Protein 1C4Q (pdb70)

InterPro domains:
  IPR003189 Shiga-like toxin, beta subunit [PF02258] (20-89)
  IPR008992 Enterotoxin [SSF50203] (22-89)

Sequence (345 aa):
TPDCVTGKVEYTKYNDDDTFTVKVGDKELATNRANLQSLLLSAQITGMTVTIKTNACHNGGGFSEVIFRTPDCVTGKVEYTKYNDDDTFTVKVGDKELATNRANLQSLLLSAQITGMTVTIKTNACHNGGGFSEVIFRTPDCVTGKVEYTKYNDDDTFTVKVGDKELATNRANLQSLLLSAQITGMTVTIKTNACHNGGGFSEVIFRTPDCVTGKVEYTKYNDDDTFTVKVGDKELATNRANLQSLLLSAQITGMTVTIKTNACHNGGGFSEVIFRTPDCVTGKVEYTKYNDDDTFTVKVGDKELATNRANLQSLLLSAQITGMTVTIKTNACHNGGGFSEVIFR

Organism: Enterobacteria phage H19B (NCBI:txid69932)

Nearest PDB structures (foldseek):
  1c4q-assembly1_B  TM=1.014E+00  e=9.957E-14  Escherichia coli
  1d1i-assembly1_D  TM=1.014E+00  e=1.059E-13  Escherichia coli
  2xsc-assembly1_A  TM=1.010E+00  e=1.731E-13  Escherichia coli
  1d1k-assembly1_A  TM=1.014E+00  e=2.214E-13  Phage h30
  1c48-assembly1_E  TM=9.887E-01  e=1.684E-12  Phage h30

B-factor: mean 18.79, std 8.86, range [8.91, 53.5]

Structure (mmCIF, N/CA/C/O backbone):
data_1C4Q
#
_entry.id   1C4Q
#
_cell.length_a   44.269
_cell.length_b   44.165
_cell.length_c   54.007
_cell.angle_alpha   106.24
_cell.angle_beta   106.69
_cell.angle_gamma   98.87
#
_symmetry.space_group_name_H-M   'P 1'
#
loop_
_entity.id
_entity.type
_entity.pdbx_description
1 polymer 'PROTEIN (SHIGA-LIKE TOXIN I SUBUNIT B)'
2 branched alpha-D-galactopyranose-(1-4)-beta-D-galactopyranose-(1-4)-beta-D-glucopyranose
3 water water
#
loop_
_atom_site.group_PDB
_atom_site.id
_atom_site.type_symbol
_atom_site.label_atom_id
_atom_site.label_alt_id
_atom_site.label_comp_id
_atom_site.label_asym_id
_atom_site.label_entity_id
_atom_site.label_seq_id
_atom_site.pdbx_PDB_ins_code
_atom_site.Cartn_x
_atom_site.Cartn_y
_atom_site.Cartn_z
_atom_site.occupancy
_atom_site.B_iso_or_equiv
_atom_site.auth_seq_id
_atom_site.auth_comp_id
_atom_site.auth_asym_id
_atom_site.auth_atom_id
_atom_site.pdbx_PDB_model_num
ATOM 1 N N . THR A 1 1 ? -18.268 13.699 -17.075 1.00 25.96 101 THR A N 1
ATOM 2 C CA . THR A 1 1 ? -17.748 12.623 -17.966 1.00 25.67 101 THR A CA 1
ATOM 3 C C . THR A 1 1 ? -18.780 11.526 -17.864 1.00 25.19 101 THR A C 1
ATOM 4 O O . THR A 1 1 ? -19.199 11.181 -16.763 1.00 25.67 101 THR A O 1
ATOM 8 N N . PRO A 1 2 ? -19.201 10.970 -18.997 1.00 24.75 102 PRO A N 1
ATOM 9 C CA . PRO A 1 2 ? -20.215 9.910 -19.023 1.00 24.12 102 PRO A CA 1
ATOM 10 C C . PRO A 1 2 ? -19.771 8.542 -18.479 1.00 23.37 102 PRO A C 1
ATOM 11 O O . PRO A 1 2 ? -18.612 8.172 -18.578 1.00 22.35 102 PRO A O 1
ATOM 15 N N . ASP A 1 3 ? -20.718 7.819 -17.888 1.00 22.47 103 ASP A N 1
ATOM 16 C CA . ASP A 1 3 ? -20.462 6.464 -17.388 1.00 21.99 103 ASP A CA 1
ATOM 17 C C . ASP A 1 3 ? -20.182 5.601 -18.616 1.00 20.78 103 ASP A C 1
ATOM 18 O O . ASP A 1 3 ? -20.876 5.701 -19.644 1.00 20.46 103 ASP A 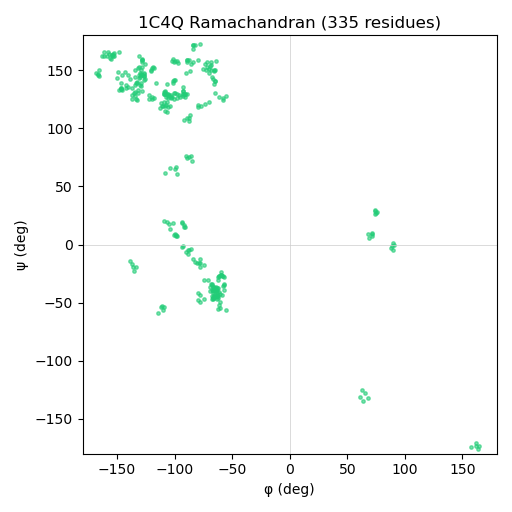O 1
ATOM 23 N N . CYS A 1 4 ? -19.185 4.732 -18.522 1.00 18.99 104 CYS A N 1
ATOM 24 C CA . CYS A 1 4 ? -18.876 3.872 -19.628 1.00 17.64 104 CYS A CA 1
ATOM 25 C C . CYS A 1 4 ? -19.267 2.424 -19.271 1.00 17.17 104 CYS A C 1
ATOM 26 O O . CYS A 1 4 ? -20.002 1.761 -19.997 1.00 17.21 104 CYS A O 1
ATOM 29 N N . VAL A 1 5 ? -18.724 1.928 -18.168 1.00 17.02 105 VAL A N 1
ATOM 30 C CA . VAL A 1 5 ? -19.054 0.552 -17.757 1.00 16.43 105 VAL A CA 1
ATOM 31 C C . VAL A 1 5 ? -19.150 0.476 -16.239 1.00 15.88 105 VAL A C 1
ATOM 32 O O . VAL A 1 5 ? -18.485 1.204 -15.515 1.00 15.02 105 VAL A O 1
ATOM 36 N N . THR A 1 6 ? -20.028 -0.418 -15.754 1.00 15.77 106 THR A N 1
ATOM 37 C CA . THR A 1 6 ? -20.177 -0.594 -14.314 1.00 16.02 106 THR A CA 1
ATOM 38 C C . THR A 1 6 ? -20.194 -2.092 -14.075 1.00 15.22 106 THR A C 1
ATOM 39 O O . THR A 1 6 ? -20.787 -2.839 -14.856 1.00 16.58 106 THR A O 1
ATOM 43 N N . GLY A 1 7 ? -19.489 -2.511 -13.051 1.00 15.17 107 GLY A N 1
ATOM 44 C CA . GLY A 1 7 ? -19.457 -3.941 -12.747 1.00 15.44 107 GLY A CA 1
ATOM 45 C C . GLY A 1 7 ? -18.293 -4.304 -11.858 1.00 15.27 107 GLY A C 1
ATOM 46 O O . GLY A 1 7 ? -17.601 -3.444 -11.316 1.00 15.59 107 GLY A O 1
ATOM 47 N N . LYS A 1 8 ? -18.093 -5.614 -11.635 1.00 15.25 108 LYS A N 1
ATOM 48 C CA . LYS A 1 8 ? -16.967 -6.057 -10.835 1.00 15.27 108 LYS A CA 1
ATOM 49 C C . LYS A 1 8 ? -15.763 -6.120 -11.802 1.00 14.44 108 LYS A C 1
ATOM 50 O O . LYS A 1 8 ? -15.929 -6.238 -13.027 1.00 14.91 108 LYS A O 1
ATOM 56 N N . VAL A 1 9 ? -14.592 -6.045 -11.225 1.00 14.17 109 VAL A N 1
ATOM 57 C CA . VAL A 1 9 ? -13.336 -6.137 -12.023 1.00 14.38 109 VAL A CA 1
ATOM 58 C C . VAL A 1 9 ? -13.106 -7.621 -12.381 1.00 15.01 109 VAL A C 1
ATOM 59 O O . VAL A 1 9 ? -12.879 -8.427 -11.451 1.00 15.54 109 VAL A O 1
ATOM 63 N N . GLU A 1 10 ? -13.075 -7.952 -13.685 1.00 14.30 110 GLU A N 1
ATOM 64 C CA . GLU A 1 10 ? -12.886 -9.356 -14.129 1.00 14.12 110 GLU A CA 1
ATOM 65 C C . GLU A 1 10 ? -11.399 -9.747 -14.060 1.00 14.51 110 GLU A C 1
ATOM 66 O O . GLU A 1 10 ? -11.026 -10.864 -13.640 1.00 14.47 110 GLU A O 1
ATOM 77 N N . TYR A 1 11 ? -10.522 -8.836 -14.473 1.00 12.88 111 TYR A N 1
ATOM 78 C CA . TYR A 1 11 ? -9.086 -9.063 -14.370 1.00 11.60 111 TYR A CA 1
ATOM 79 C C . TYR A 1 11 ? -8.380 -7.718 -14.518 1.00 11.32 111 TYR A C 1
ATOM 80 O O . TYR A 1 11 ? -9.011 -6.743 -14.945 1.00 11.64 111 TYR A O 1
ATOM 89 N N . THR A 1 12 ? -7.138 -7.672 -14.105 1.00 10.89 112 THR A N 1
ATOM 90 C CA . THR A 1 12 ? -6.356 -6.429 -14.287 1.00 11.09 112 THR A CA 1
ATOM 91 C C . THR A 1 12 ? -5.051 -6.820 -14.978 1.00 12.02 112 THR A C 1
ATOM 92 O O . THR A 1 12 ? -4.644 -7.974 -14.960 1.00 11.09 112 THR A O 1
ATOM 96 N N . LYS A 1 13 ? -4.390 -5.849 -15.609 1.00 11.73 113 LYS A N 1
ATOM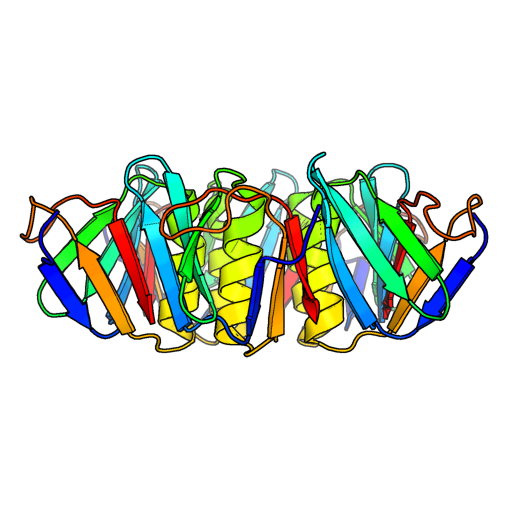 97 C CA . LYS A 1 13 ? -3.152 -6.231 -16.283 1.00 11.76 113 LYS A CA 1
ATOM 98 C C . LYS A 1 13 ? -2.184 -5.067 -16.187 1.00 12.12 113 LYS A C 1
ATOM 99 O O . LYS A 1 13 ? -2.595 -3.932 -16.470 1.00 12.27 113 LYS A O 1
ATOM 105 N N . TYR A 1 14 ? -0.936 -5.332 -15.837 1.00 11.15 114 TYR A N 1
ATOM 106 C CA . TYR A 1 14 ? 0.112 -4.280 -15.786 1.00 11.17 114 TYR A CA 1
ATOM 107 C C . TYR A 1 14 ? 0.771 -4.323 -17.188 1.00 11.87 114 TYR A C 1
ATOM 108 O O . TYR A 1 14 ? 1.020 -5.386 -17.737 1.00 11.64 114 TYR A O 1
ATOM 117 N N . ASN A 1 15 ? 0.885 -3.138 -17.814 1.00 11.74 115 ASN A N 1
ATOM 118 C CA . ASN A 1 15 ? 1.417 -3.001 -19.195 1.00 12.73 115 ASN A CA 1
ATOM 119 C C . ASN A 1 15 ? 2.877 -2.549 -19.266 1.00 12.24 115 ASN A C 1
ATOM 120 O O . ASN A 1 15 ? 3.378 -1.962 -18.350 1.00 12.35 115 ASN A O 1
ATOM 125 N N . ASP A 1 16 ? 3.513 -2.875 -20.399 1.00 13.54 116 ASP A N 1
ATOM 126 C CA . ASP A 1 16 ? 4.934 -2.564 -20.537 1.00 14.05 116 ASP A CA 1
ATOM 127 C C . ASP A 1 16 ? 5.240 -1.088 -20.426 1.00 14.74 116 ASP A C 1
ATOM 128 O O . ASP A 1 16 ? 6.373 -0.722 -20.070 1.00 14.84 116 ASP A O 1
ATOM 133 N N . ASP A 1 17 ? 4.250 -0.254 -20.758 1.00 14.73 117 ASP A N 1
ATOM 134 C CA . ASP A 1 17 ? 4.428 1.213 -20.656 1.00 16.71 117 ASP A CA 1
ATOM 135 C C . ASP A 1 17 ? 4.006 1.820 -19.305 1.00 17.01 117 ASP A C 1
ATOM 136 O O . ASP A 1 17 ? 3.847 3.041 -19.142 1.00 17.39 117 ASP A O 1
ATOM 141 N N . ASP A 1 18 ? 3.847 0.946 -18.312 1.00 16.21 118 ASP A N 1
ATOM 142 C CA . ASP A 1 18 ? 3.448 1.303 -16.965 1.00 16.07 118 ASP A CA 1
ATOM 143 C C . ASP A 1 18 ? 2.004 1.732 -16.814 1.00 15.37 118 ASP A C 1
ATOM 144 O O . ASP A 1 18 ? 1.664 2.303 -15.781 1.00 16.84 118 ASP A O 1
ATOM 149 N N . THR A 1 19 ? 1.206 1.551 -17.846 1.00 14.36 119 THR A N 1
ATOM 150 C CA . THR A 1 19 ? -0.232 1.840 -17.702 1.00 14.25 119 THR A CA 1
ATOM 151 C C . THR A 1 19 ? -0.849 0.585 -17.098 1.00 14.17 119 THR A C 1
ATOM 152 O O . THR A 1 19 ? -0.190 -0.467 -17.035 1.00 13.97 119 THR A O 1
ATOM 156 N N . PHE A 1 20 ? -2.127 0.706 -16.720 1.00 13.34 120 PHE A N 1
ATOM 157 C CA . PHE A 1 20 ? -2.817 -0.400 -16.021 1.00 13.62 120 PHE A CA 1
ATOM 158 C C . PHE A 1 20 ? -4.175 -0.617 -16.649 1.00 13.30 120 PHE A C 1
ATOM 159 O O . PHE A 1 20 ? -4.995 0.303 -16.733 1.00 14.01 120 PHE A O 1
ATOM 167 N N . THR A 1 21 ? -4.436 -1.854 -17.074 1.00 12.34 121 THR A N 1
ATOM 168 C CA . THR A 1 21 ? -5.661 -2.218 -17.728 1.00 12.84 121 THR A CA 1
ATOM 169 C C . THR A 1 21 ? -6.616 -2.934 -16.772 1.00 13.27 121 THR A C 1
ATOM 170 O O . THR A 1 21 ? -6.172 -3.702 -15.930 1.00 13.45 121 THR A O 1
ATOM 174 N N . VAL A 1 22 ? -7.888 -2.581 -16.886 1.00 12.74 122 VAL A N 1
ATOM 175 C CA . VAL A 1 22 ? -8.957 -3.255 -16.076 1.00 12.56 122 VAL A CA 1
ATOM 176 C C . VAL A 1 22 ? -10.008 -3.747 -17.028 1.00 12.22 122 VAL A C 1
ATOM 177 O O . VAL A 1 22 ? -10.291 -3.132 -18.058 1.00 12.76 122 VAL A O 1
ATOM 184 N N . LYS A 1 23 ? -10.592 -4.930 -16.789 1.00 11.27 123 LYS A N 1
ATOM 185 C CA . LYS A 1 23 ? -11.676 -5.400 -17.624 1.00 11.64 123 LYS A CA 1
ATOM 186 C C . LYS A 1 23 ? -12.920 -5.360 -16.731 1.00 11.84 123 LYS A C 1
ATOM 187 O O . LYS A 1 23 ? -12.864 -5.904 -15.628 1.00 12.12 123 LYS A O 1
ATOM 193 N N . VAL A 1 24 ? -13.889 -4.557 -17.148 1.00 12.03 124 VAL A N 1
ATOM 194 C CA . VAL A 1 24 ? -15.171 -4.399 -16.409 1.00 13.39 124 VAL A CA 1
ATOM 195 C C . VAL A 1 24 ? -16.237 -4.470 -17.472 1.00 14.45 124 VAL A C 1
ATOM 196 O O . VAL A 1 24 ? -16.123 -3.854 -18.558 1.00 14.52 124 VAL A O 1
ATOM 200 N N . GLY A 1 25 ? -17.267 -5.288 -17.237 1.00 15.17 125 GLY A N 1
ATOM 201 C CA . GLY A 1 25 ? -18.298 -5.397 -18.248 1.00 16.28 125 GLY A CA 1
ATOM 202 C C . GLY A 1 25 ? -17.776 -6.012 -19.531 1.00 16.56 125 GLY A C 1
ATOM 203 O O . GLY A 1 25 ? -17.196 -7.118 -19.493 1.00 17.41 125 GLY A O 1
ATOM 204 N N . ASP A 1 26 ? -17.995 -5.344 -20.666 1.00 16.06 126 ASP A N 1
ATOM 205 C CA . ASP A 1 26 ? -17.531 -5.841 -21.951 1.00 17.00 126 ASP A CA 1
ATOM 206 C C . ASP A 1 26 ? -16.336 -5.082 -22.514 1.00 16.63 126 ASP A C 1
ATOM 207 O O . ASP A 1 26 ? -16.073 -5.181 -23.718 1.00 17.38 126 ASP A O 1
ATOM 212 N N . LYS A 1 27 ? -15.621 -4.359 -21.667 1.00 16.08 127 LYS A N 1
ATOM 213 C CA . LYS A 1 27 ? -14.483 -3.590 -22.168 1.00 16.40 127 LYS A CA 1
ATOM 214 C C . LYS A 1 27 ? -13.244 -3.598 -21.319 1.00 15.23 127 LYS A C 1
ATOM 215 O O . LYS A 1 27 ? -13.306 -3.521 -20.088 1.00 15.23 127 LYS A O 1
ATOM 221 N N . GLU A 1 28 ? -12.077 -3.632 -21.973 1.00 14.63 128 GLU A N 1
ATOM 222 C CA . GLU A 1 28 ? -10.823 -3.448 -21.283 1.00 14.57 128 GLU A CA 1
ATOM 223 C C . GLU A 1 28 ? -10.585 -1.941 -21.410 1.00 14.23 128 GLU A C 1
ATOM 224 O O . GLU A 1 28 ? -10.778 -1.405 -22.509 1.00 14.88 128 GLU A O 1
ATOM 230 N N . LEU A 1 29 ? -10.183 -1.303 -20.345 1.00 13.30 129 LEU A N 1
ATOM 231 C CA . LEU A 1 29 ? -9.894 0.163 -20.358 1.00 13.45 129 LEU A CA 1
ATOM 232 C C . LEU A 1 29 ? -8.585 0.318 -19.620 1.00 13.59 129 LEU A C 1
ATOM 233 O O . LEU A 1 29 ? -8.232 -0.493 -18.719 1.00 13.76 129 LEU A O 1
ATOM 238 N N . ALA A 1 30 ? -7.791 1.334 -19.960 1.00 12.12 130 ALA A N 1
ATOM 239 C CA . ALA A 1 30 ? -6.495 1.488 -19.316 1.00 11.59 130 ALA A CA 1
ATOM 240 C C . ALA A 1 30 ? -6.246 2.872 -18.793 1.00 11.57 130 ALA A C 1
ATOM 241 O O . ALA A 1 30 ? -6.758 3.837 -19.371 1.00 12.29 130 ALA A O 1
ATOM 243 N N . THR A 1 31 ? -5.514 2.962 -17.727 1.00 10.65 131 THR A N 1
ATOM 244 C CA . THR A 1 31 ? -5.213 4.244 -17.125 1.00 11.13 131 THR A CA 1
ATOM 245 C C . THR A 1 31 ? -3.734 4.460 -16.939 1.00 12.48 131 THR A C 1
ATOM 246 O O . THR A 1 31 ? -2.967 3.527 -16.684 1.00 12.47 131 THR A O 1
ATOM 250 N N . ASN A 1 32 ? -3.311 5.718 -17.107 1.00 12.80 132 ASN A N 1
ATOM 251 C CA . ASN A 1 32 ? -1.928 6.068 -16.880 1.00 13.59 132 ASN A CA 1
ATOM 252 C C . ASN A 1 32 ? -1.686 6.665 -15.507 1.00 13.69 132 ASN A C 1
ATOM 253 O O . ASN A 1 32 ? -0.592 7.100 -15.161 1.00 14.49 132 ASN A O 1
ATOM 258 N N . ARG A 1 33 ? -2.719 6.662 -14.626 1.00 13.37 133 ARG A N 1
ATOM 259 C CA . ARG A 1 33 ? -2.541 7.243 -13.321 1.00 13.69 133 ARG A CA 1
ATOM 260 C C . ARG A 1 33 ? -1.974 6.200 -12.376 1.00 15.08 133 ARG A C 1
ATOM 261 O O . ARG A 1 33 ? -2.690 5.239 -12.022 1.00 14.98 133 ARG A O 1
ATOM 269 N N . ALA A 1 34 ? -0.733 6.374 -11.957 1.00 14.72 134 ALA A N 1
ATOM 270 C CA . ALA A 1 34 ? -0.060 5.386 -11.107 1.00 15.89 134 ALA A CA 1
ATOM 271 C C . ALA A 1 34 ? -0.835 5.107 -9.812 1.00 16.35 134 ALA A C 1
ATOM 272 O O . ALA A 1 34 ? -0.873 3.950 -9.345 1.00 16.81 134 ALA A O 1
ATOM 274 N N . ASN A 1 35 ? -1.401 6.161 -9.240 1.00 16.59 135 ASN A N 1
ATOM 275 C CA . ASN A 1 35 ? -2.134 6.069 -7.959 1.00 17.37 135 ASN A CA 1
ATOM 276 C C . ASN A 1 35 ? -3.274 5.070 -7.998 1.00 16.28 135 ASN A C 1
ATOM 277 O O . ASN A 1 35 ? -3.642 4.512 -6.945 1.00 16.78 135 ASN A O 1
ATOM 282 N N . LEU A 1 36 ? -3.835 4.852 -9.171 1.00 14.22 136 LEU A N 1
ATOM 283 C CA . LEU A 1 36 ? -4.994 3.971 -9.331 1.00 13.25 136 LEU A CA 1
ATOM 284 C C . LEU A 1 36 ? -4.672 2.500 -9.323 1.00 13.41 136 LEU A C 1
ATOM 285 O O . LEU A 1 36 ? -5.602 1.682 -9.212 1.00 14.12 136 LEU A O 1
ATOM 290 N N . GLN A 1 37 ? -3.401 2.146 -9.509 1.00 11.95 137 GLN A N 1
ATOM 291 C CA . GLN A 1 37 ? -3.063 0.717 -9.614 1.00 11.88 137 GLN A CA 1
ATOM 292 C C . GLN A 1 37 ? -3.409 -0.072 -8.338 1.00 11.36 137 GLN A C 1
ATOM 293 O O . GLN A 1 37 ? -4.067 -1.132 -8.465 1.00 11.95 137 GLN A O 1
ATOM 299 N N . SER A 1 38 ? -2.948 0.403 -7.207 1.00 12.13 138 SER A N 1
ATOM 300 C CA . SER A 1 38 ? -3.201 -0.333 -5.952 1.00 12.53 138 SER A CA 1
ATOM 301 C C . SER A 1 38 ? -4.680 -0.246 -5.628 1.00 12.73 138 SER A C 1
ATOM 302 O O . SER A 1 38 ? -5.273 -1.219 -5.123 1.00 13.00 138 SER A O 1
ATOM 305 N N . LEU A 1 39 ? -5.302 0.893 -5.915 1.00 10.96 139 LEU A N 1
ATOM 306 C CA . LEU A 1 39 ? -6.755 1.033 -5.595 1.00 10.81 139 LEU A CA 1
ATOM 307 C C . LEU A 1 39 ? -7.586 0.058 -6.414 1.00 10.37 139 LEU A C 1
ATOM 308 O O . LEU A 1 39 ? -8.570 -0.576 -5.913 1.00 11.88 139 LEU A O 1
ATOM 313 N N . LEU A 1 40 ? -7.315 -0.079 -7.710 1.00 9.72 140 LEU A N 1
ATOM 314 C CA . LEU A 1 40 ? -8.065 -0.970 -8.559 1.00 10.47 140 LEU A CA 1
ATOM 315 C C . LEU A 1 40 ? -7.817 -2.449 -8.157 1.00 10.50 140 LEU A C 1
ATOM 316 O O . LEU A 1 40 ? -8.719 -3.284 -8.302 1.00 10.87 140 LEU A O 1
ATOM 321 N N . LEU A 1 41 ? -6.579 -2.776 -7.823 1.00 10.99 141 LEU A N 1
ATOM 322 C CA . LEU A 1 41 ? -6.296 -4.210 -7.463 1.00 11.49 141 LEU A CA 1
ATOM 323 C C . LEU A 1 41 ? -7.059 -4.485 -6.161 1.00 12.06 141 LEU A C 1
ATOM 324 O O . LEU A 1 41 ? -7.673 -5.550 -6.064 1.00 12.87 141 LEU A O 1
ATOM 329 N N . SER A 1 42 ? -7.050 -3.551 -5.234 1.00 11.99 142 SER A N 1
ATOM 330 C CA . SER A 1 42 ? -7.820 -3.690 -3.953 1.00 12.08 142 SER A CA 1
ATOM 331 C C . SER A 1 42 ? -9.291 -3.873 -4.309 1.00 12.52 142 SER A C 1
ATOM 332 O O . SER A 1 42 ? -9.985 -4.731 -3.715 1.00 13.46 142 SER A O 1
ATOM 335 N N . ALA A 1 43 ? -9.839 -3.100 -5.260 1.00 10.89 143 ALA A N 1
ATOM 336 C CA . ALA A 1 43 ? -11.255 -3.287 -5.635 1.00 11.51 143 ALA A CA 1
ATOM 337 C C . ALA A 1 43 ? -11.502 -4.679 -6.199 1.00 11.80 143 ALA A C 1
ATOM 338 O O . ALA A 1 43 ? -12.585 -5.261 -6.045 1.00 13.55 143 ALA A O 1
ATOM 340 N N . GLN A 1 44 ? -10.544 -5.196 -6.971 1.00 11.06 144 GLN A N 1
ATOM 341 C CA . GLN A 1 44 ? -10.671 -6.489 -7.564 1.00 11.85 144 GLN A CA 1
ATOM 342 C C . GLN A 1 44 ? -10.671 -7.589 -6.489 1.00 12.17 144 GLN A C 1
ATOM 343 O O . GLN A 1 44 ? -11.537 -8.455 -6.555 1.00 13.65 144 GLN A O 1
ATOM 349 N N . ILE A 1 45 ? -9.743 -7.509 -5.556 1.00 13.08 145 ILE A N 1
ATOM 350 C CA . ILE A 1 45 ? -9.590 -8.536 -4.489 1.00 13.97 145 ILE A CA 1
ATOM 351 C C . ILE A 1 45 ? -10.806 -8.558 -3.579 1.00 15.27 145 ILE A C 1
ATOM 352 O O . ILE A 1 45 ? -11.298 -9.672 -3.217 1.00 15.70 145 ILE A O 1
ATOM 357 N N . THR A 1 46 ? -11.356 -7.377 -3.320 1.00 14.81 146 THR A N 1
ATOM 358 C CA . THR A 1 46 ? -12.485 -7.312 -2.366 1.00 16.11 146 THR A CA 1
ATOM 359 C C . THR A 1 46 ? -13.851 -7.385 -3.005 1.00 16.59 146 THR A C 1
ATOM 360 O O . THR A 1 46 ? -14.878 -7.319 -2.274 1.00 18.01 146 THR A O 1
ATOM 364 N N . GLY A 1 47 ? -13.929 -7.460 -4.334 1.00 16.28 147 GLY A N 1
ATOM 365 C CA . GLY A 1 47 ? -15.190 -7.594 -5.029 1.00 16.63 147 GLY A CA 1
ATOM 366 C C . GLY A 1 47 ? -16.071 -6.369 -5.120 1.00 17.11 147 GLY A C 1
ATOM 367 O O . GLY A 1 47 ? -17.313 -6.476 -5.172 1.00 18.19 147 GLY A O 1
ATOM 368 N N . MET A 1 48 ? -15.465 -5.187 -5.081 1.00 16.30 148 MET A N 1
ATOM 369 C CA . MET A 1 48 ? -16.251 -3.953 -5.191 1.00 15.93 148 MET A CA 1
ATOM 370 C C . MET A 1 48 ? -16.848 -3.767 -6.564 1.00 16.17 148 MET A C 1
ATOM 371 O O . MET A 1 48 ? -16.370 -4.330 -7.571 1.00 16.61 148 MET A O 1
ATOM 376 N N . THR A 1 49 ? -17.921 -2.987 -6.636 1.00 15.34 149 THR A N 1
ATOM 377 C CA . THR A 1 49 ? -18.525 -2.666 -7.935 1.00 16.52 149 THR A CA 1
ATOM 378 C C . THR A 1 49 ? -17.895 -1.317 -8.327 1.00 15.99 149 THR A C 1
ATOM 379 O O . THR A 1 49 ? -17.711 -0.458 -7.481 1.00 17.20 149 THR A O 1
ATOM 383 N N . VAL A 1 50 ? -17.325 -1.242 -9.528 1.00 15.50 150 VAL A N 1
ATOM 384 C CA . VAL A 1 50 ? -16.748 0.040 -9.922 1.00 15.43 150 VAL A CA 1
ATOM 385 C C . VAL A 1 50 ? -17.450 0.566 -11.164 1.00 14.55 150 VAL A C 1
ATOM 386 O O . VAL A 1 50 ? -18.035 -0.173 -11.947 1.00 14.96 150 VAL A O 1
ATOM 390 N N . THR A 1 51 ? -17.452 1.891 -11.300 1.00 13.45 151 THR A N 1
ATOM 391 C CA . THR A 1 51 ? -18.036 2.503 -12.474 1.00 14.11 151 THR A CA 1
ATOM 392 C C . THR A 1 51 ? -16.867 3.302 -13.055 1.00 12.85 151 THR A C 1
ATOM 393 O O . THR A 1 51 ? -16.232 4.057 -12.320 1.00 13.04 151 THR A O 1
ATOM 397 N N . ILE A 1 52 ? -16.601 3.097 -14.343 1.00 12.47 152 ILE A N 1
ATOM 398 C CA . ILE A 1 52 ? -15.493 3.837 -14.960 1.00 13.19 152 ILE A CA 1
ATOM 399 C C . ILE A 1 52 ? -16.162 4.846 -15.889 1.00 12.54 152 ILE A C 1
ATOM 400 O O . ILE A 1 52 ? -17.015 4.482 -16.681 1.00 13.31 152 ILE A O 1
ATOM 405 N N . LYS A 1 53 ? -15.760 6.111 -15.754 1.00 13.14 153 LYS A N 1
ATOM 406 C CA . LYS A 1 53 ? -16.329 7.147 -16.615 1.00 14.24 153 LYS A CA 1
ATOM 407 C C . LYS A 1 53 ? -15.241 7.562 -17.594 1.00 13.72 153 LYS A C 1
ATOM 408 O O . LYS A 1 53 ? -14.142 7.867 -17.179 1.00 14.10 153 LYS A O 1
ATOM 414 N N . THR A 1 54 ? -15.608 7.602 -18.872 1.00 14.73 154 THR A N 1
ATOM 415 C CA . THR A 1 54 ? -14.683 8.048 -19.908 1.00 15.65 154 THR A CA 1
ATOM 416 C C . THR A 1 54 ? -15.412 8.330 -21.188 1.00 16.11 154 THR A C 1
ATOM 417 O O . THR A 1 54 ? -16.442 7.729 -21.490 1.00 16.45 154 THR A O 1
ATOM 421 N N . ASN A 1 55 ? -14.855 9.273 -21.955 1.00 16.58 155 ASN A N 1
ATOM 422 C CA . ASN A 1 55 ? -15.404 9.610 -23.258 1.00 17.44 155 ASN A CA 1
ATOM 423 C C . ASN A 1 55 ? -14.764 8.676 -24.325 1.00 17.41 155 ASN A C 1
ATOM 424 O O . ASN A 1 55 ? -15.202 8.694 -25.482 1.00 18.31 155 ASN A O 1
ATOM 429 N N . ALA A 1 56 ? -13.750 7.881 -23.954 1.00 16.63 156 ALA A N 1
ATOM 430 C CA . ALA A 1 56 ? -13.119 6.925 -24.887 1.00 16.02 156 ALA A CA 1
ATOM 431 C C . ALA A 1 56 ? -13.665 5.551 -24.473 1.00 15.96 156 ALA A C 1
ATOM 432 O O . ALA A 1 56 ? -12.912 4.678 -23.996 1.00 14.99 156 ALA A O 1
ATOM 434 N N . CYS A 1 57 ? -14.967 5.389 -24.666 1.00 15.90 157 CYS A N 1
ATOM 435 C CA . CYS A 1 57 ? -15.658 4.179 -24.270 1.00 16.85 157 CYS A CA 1
ATOM 436 C C . CYS A 1 57 ? -15.648 3.101 -25.340 1.00 16.71 157 CYS A C 1
ATOM 437 O O . CYS A 1 57 ? -16.644 2.836 -26.033 1.00 17.99 157 CYS A O 1
ATOM 440 N N . HIS A 1 58 ? -14.484 2.484 -25.462 1.00 16.86 158 HIS A N 1
ATOM 441 C CA . HIS A 1 58 ? -14.275 1.422 -26.433 1.00 17.00 158 HIS A CA 1
ATOM 442 C C . HIS A 1 58 ? -13.153 0.570 -25.881 1.00 16.59 158 HIS A C 1
ATOM 443 O O . HIS A 1 58 ? -12.441 0.984 -24.980 1.00 16.18 158 HIS A O 1
ATOM 450 N N . ASN A 1 59 ? -13.019 -0.652 -26.409 1.00 17.82 159 ASN A N 1
ATOM 451 C CA . ASN A 1 59 ? -11.975 -1.535 -25.924 1.00 17.96 159 ASN A CA 1
ATOM 452 C C . ASN A 1 59 ? -10.613 -0.899 -26.094 1.00 17.61 159 ASN A C 1
ATOM 453 O O . ASN A 1 59 ? -10.234 -0.529 -27.224 1.00 17.94 159 ASN A O 1
ATOM 458 N N . GLY A 1 60 ? -9.857 -0.818 -25.007 1.00 16.48 160 GLY A N 1
ATOM 459 C CA . GLY A 1 60 ? -8.529 -0.240 -25.053 1.00 16.11 160 GLY A CA 1
ATOM 460 C C . GLY A 1 60 ? -8.542 1.259 -24.779 1.00 16.07 160 GLY A C 1
ATOM 461 O O . GLY A 1 60 ? -7.475 1.895 -24.723 1.00 16.61 160 GLY A O 1
ATOM 462 N N . GLY A 1 61 ? -9.731 1.795 -24.555 1.00 14.82 161 GLY A N 1
ATOM 463 C CA . GLY A 1 61 ? -9.873 3.222 -24.250 1.00 14.17 161 GLY A CA 1
ATOM 464 C C . GLY A 1 61 ? -9.275 3.672 -22.951 1.00 14.54 161 GLY A C 1
ATOM 465 O O . GLY A 1 61 ? -9.132 2.879 -22.001 1.00 15.06 161 GLY A O 1
ATOM 466 N N . GLY A 1 62 ? -8.805 4.919 -22.867 1.00 12.93 162 GLY A N 1
ATOM 467 C CA . GLY A 1 62 ? -8.222 5.380 -21.628 1.00 12.83 162 GLY A CA 1
ATOM 468 C C . GLY A 1 62 ? -9.224 5.976 -20.626 1.00 12.14 162 GLY A C 1
ATOM 469 O O . GLY A 1 62 ? -10.271 6.413 -21.030 1.00 13.91 162 GLY A O 1
ATOM 470 N N . PHE A 1 63 ? -8.852 6.015 -19.361 1.00 11.94 163 PHE A N 1
ATOM 471 C CA . PHE A 1 63 ? -9.706 6.615 -18.343 1.00 12.04 163 PHE A CA 1
ATOM 472 C C . PHE A 1 63 ? -8.912 7.084 -17.167 1.00 11.98 163 PHE A C 1
ATOM 473 O O . PHE A 1 63 ? -7.748 6.673 -16.976 1.00 11.91 163 PHE A O 1
ATOM 481 N N . SER A 1 64 ? -9.504 8.008 -16.393 1.00 11.52 164 SER A N 1
ATOM 482 C CA . SER A 1 64 ? -8.904 8.479 -15.160 1.00 12.18 164 SER A CA 1
ATOM 483 C C . SER A 1 64 ? -9.953 8.486 -14.056 1.00 12.71 164 SER A C 1
ATOM 484 O O . SER A 1 64 ? -9.563 8.485 -12.887 1.00 14.55 164 SER A O 1
ATOM 487 N N . GLU A 1 65 ? -11.228 8.467 -14.426 1.00 12.86 165 GLU A N 1
ATOM 488 C CA . GLU A 1 65 ? -12.292 8.558 -13.408 1.00 13.12 165 GLU A CA 1
ATOM 489 C C . GLU A 1 65 ? -12.921 7.218 -13.070 1.00 12.35 165 GLU A C 1
ATOM 490 O O . GLU A 1 65 ? -13.410 6.556 -13.920 1.00 12.53 165 GLU A O 1
ATOM 496 N N . VAL A 1 66 ? -13.002 6.959 -11.775 1.00 12.40 166 VAL A N 1
ATOM 497 C CA . VAL A 1 66 ? -13.581 5.673 -11.332 1.00 13.16 166 VAL A CA 1
ATOM 498 C C . VAL A 1 66 ? -14.311 5.937 -10.016 1.00 12.20 166 VAL A C 1
ATOM 499 O O . VAL A 1 66 ? -13.807 6.656 -9.151 1.00 12.13 166 VAL A O 1
ATOM 503 N N . ILE A 1 67 ? -15.485 5.312 -9.884 1.00 12.52 167 ILE A N 1
ATOM 504 C CA . ILE A 1 67 ? -16.238 5.375 -8.618 1.00 12.79 167 ILE A CA 1
ATOM 505 C C . ILE A 1 67 ? -16.136 3.958 -8.025 1.00 12.05 167 ILE A C 1
ATOM 506 O O . ILE A 1 67 ? -16.336 2.981 -8.742 1.00 12.19 167 ILE A O 1
ATOM 511 N N . PHE A 1 68 ? -15.772 3.885 -6.748 1.00 11.83 168 PHE A N 1
ATOM 512 C CA . PHE A 1 68 ? -15.629 2.586 -6.010 1.00 12.63 168 PHE A CA 1
ATOM 513 C C . PHE A 1 68 ? -16.831 2.518 -5.056 1.00 13.67 168 PHE A C 1
ATOM 514 O O . PHE A 1 68 ? -16.978 3.383 -4.231 1.00 12.75 168 PHE A O 1
ATOM 522 N N . ARG A 1 69 ? -17.646 1.483 -5.237 1.00 16.00 169 ARG A N 1
ATOM 523 C CA . ARG A 1 69 ? -18.824 1.281 -4.366 1.00 20.34 169 ARG A CA 1
ATOM 524 C C . ARG A 1 69 ? -18.683 -0.085 -3.702 1.00 21.06 169 ARG A C 1
ATOM 525 O O . ARG A 1 69 ? -18.388 -1.074 -4.385 1.00 22.70 169 ARG A O 1
ATOM 534 N N . THR B 1 1 ? -10.457 22.968 13.454 1.00 24.80 201 THR B N 1
ATOM 535 C CA . THR B 1 1 ? -11.354 22.901 12.264 1.00 24.81 201 THR B CA 1
ATOM 536 C C . THR B 1 1 ? -12.584 22.148 12.774 1.00 24.93 201 THR B C 1
ATOM 537 O O . THR B 1 1 ? -12.452 21.100 13.419 1.00 25.42 201 THR B O 1
ATOM 541 N N . PRO B 1 2 ? -13.787 22.648 12.461 1.00 24.79 202 PRO B N 1
ATOM 542 C CA . PRO B 1 2 ? -14.996 21.974 12.941 1.00 24.20 202 PRO B CA 1
ATOM 543 C C . PRO B 1 2 ? -15.341 20.698 12.200 1.00 23.60 202 PRO B C 1
ATOM 544 O O . PRO B 1 2 ? -15.014 20.520 11.025 1.00 22.51 202 PRO B O 1
ATOM 548 N N . ASP B 1 3 ? -16.000 19.796 12.918 1.00 22.92 203 ASP B N 1
ATOM 549 C CA . ASP B 1 3 ? -16.469 18.560 12.328 1.00 22.67 203 ASP B CA 1
ATOM 550 C C . ASP B 1 3 ? -17.511 18.922 11.289 1.00 21.58 203 ASP B C 1
ATOM 551 O O . ASP B 1 3 ? -18.375 19.790 11.523 1.00 22.48 203 ASP B O 1
ATOM 556 N N . CYS B 1 4 ? -17.482 18.223 10.171 1.00 19.40 204 CYS B N 1
ATOM 557 C CA . CYS B 1 4 ? -18.436 18.430 9.121 1.00 18.02 204 CYS B CA 1
ATOM 558 C C . CYS B 1 4 ? -19.409 17.255 9.025 1.00 17.68 204 CYS B C 1
ATOM 559 O O . CYS B 1 4 ? -20.632 17.436 9.152 1.00 17.75 204 CYS B O 1
ATOM 562 N N . VAL B 1 5 ? -18.862 16.039 8.906 1.00 16.37 205 VAL B N 1
ATOM 563 C CA . VAL B 1 5 ? -19.707 14.845 8.781 1.00 16.02 205 VAL B CA 1
ATOM 564 C C . VAL B 1 5 ? -18.997 13.641 9.381 1.00 15.79 205 VAL B C 1
ATOM 565 O O . VAL B 1 5 ? -17.766 13.584 9.389 1.00 15.25 205 VAL B O 1
ATOM 572 N N . THR B 1 6 ? -19.775 12.757 10.023 1.00 16.17 206 THR B N 1
ATOM 573 C CA . THR B 1 6 ? -19.218 11.542 10.620 1.00 15.92 206 THR B CA 1
ATOM 574 C C . THR B 1 6 ? -20.073 10.414 10.117 1.00 16.46 206 THR B C 1
ATOM 575 O O . THR B 1 6 ? -21.317 10.532 10.085 1.00 16.77 206 THR B O 1
ATOM 579 N N . GLY B 1 7 ? -19.453 9.306 9.718 1.00 15.80 207 GLY B N 1
ATOM 580 C CA . GLY B 1 7 ? -20.223 8.192 9.223 1.00 16.30 207 GLY B CA 1
ATOM 581 C C . GLY B 1 7 ? -19.353 7.210 8.487 1.00 16.18 207 GLY B C 1
ATOM 582 O O . GLY B 1 7 ? -18.129 7.321 8.543 1.00 15.79 207 GLY B O 1
ATOM 583 N N . LYS B 1 8 ? -19.970 6.222 7.871 1.00 16.46 208 LYS B N 1
ATOM 584 C CA . LYS B 1 8 ? -19.222 5.251 7.081 1.00 16.86 208 LYS B CA 1
ATOM 585 C C . LYS B 1 8 ? -19.142 5.754 5.663 1.00 16.83 208 LYS B C 1
ATOM 586 O O . LYS B 1 8 ? -20.000 6.511 5.180 1.00 17.04 208 LYS B O 1
ATOM 592 N N . VAL B 1 9 ? -18.040 5.434 5.000 1.00 16.31 209 VAL B N 1
ATOM 593 C CA . VAL B 1 9 ? -17.902 5.887 3.620 1.00 16.07 209 VAL B CA 1
ATOM 594 C C . VAL B 1 9 ? -18.866 5.163 2.690 1.00 16.68 209 VAL B C 1
ATOM 595 O O . VAL B 1 9 ? -1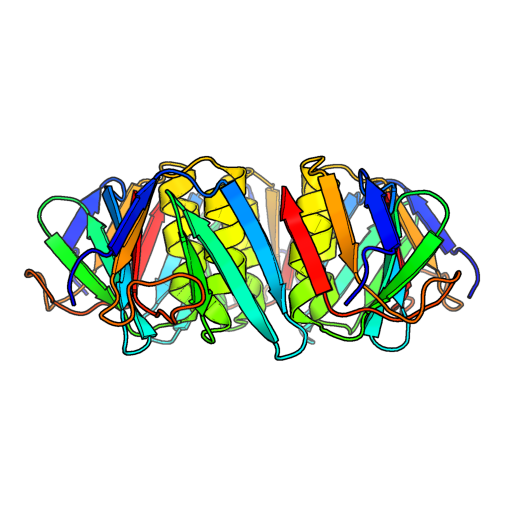8.818 3.913 2.595 1.00 17.56 209 VAL B O 1
ATOM 599 N N . GLU B 1 10 ? -19.711 5.908 1.975 1.00 16.24 210 GLU B N 1
ATOM 600 C CA . GLU B 1 10 ? -20.663 5.319 1.036 1.00 17.41 210 GLU B CA 1
ATOM 601 C C . GLU B 1 10 ? -19.983 4.956 -0.305 1.00 16.98 210 GLU B C 1
ATOM 602 O O . GLU B 1 10 ? -20.200 3.887 -0.872 1.00 17.26 210 GLU B O 1
ATOM 608 N N . TYR B 1 11 ? -19.208 5.892 -0.843 1.00 16.15 211 TYR B N 1
ATOM 609 C CA . TYR B 1 11 ? -18.458 5.580 -2.071 1.00 15.13 211 TYR B CA 1
ATOM 610 C C . TYR B 1 11 ? -17.315 6.549 -2.165 1.00 14.03 211 TYR B C 1
ATOM 611 O O . TYR B 1 11 ? -17.256 7.524 -1.426 1.00 13.24 211 TYR B O 1
ATOM 620 N N . THR B 1 12 ? -16.323 6.200 -2.984 1.00 13.08 212 THR B N 1
ATOM 621 C CA . THR B 1 12 ? -15.182 7.109 -3.181 1.00 12.74 212 THR B CA 1
ATOM 622 C C . THR B 1 12 ? -15.052 7.259 -4.705 1.00 12.68 212 THR B C 1
ATOM 623 O O . THR B 1 12 ? -15.533 6.448 -5.479 1.00 12.40 212 THR B O 1
ATOM 627 N N . LYS B 1 13 ? -14.401 8.346 -5.139 1.00 12.72 213 LYS B N 1
ATOM 628 C CA . LYS B 1 13 ? -14.272 8.521 -6.586 1.00 12.79 213 LYS B CA 1
ATOM 629 C C . LYS B 1 13 ? -12.944 9.201 -6.890 1.00 11.97 213 LYS B C 1
ATOM 630 O O . LYS B 1 13 ? -12.537 10.119 -6.195 1.00 12.33 213 LYS B O 1
ATOM 636 N N . TYR B 1 14 ? -12.245 8.665 -7.890 1.00 11.59 214 TYR B N 1
ATOM 637 C CA . TYR B 1 14 ? -10.977 9.285 -8.309 1.00 12.15 214 TYR B CA 1
ATOM 638 C C . TYR B 1 14 ? -11.368 10.258 -9.450 1.00 11.44 214 TYR B C 1
ATOM 639 O O . TYR B 1 14 ? -12.051 9.880 -10.381 1.00 11.71 214 TYR B O 1
ATOM 648 N N . ASN B 1 15 ? -10.855 11.496 -9.340 1.00 12.76 215 ASN B N 1
ATOM 649 C CA . ASN B 1 15 ? -11.188 12.550 -10.310 1.00 13.77 215 ASN B CA 1
ATOM 650 C C . ASN B 1 15 ? -10.088 12.815 -11.350 1.00 13.77 215 ASN B C 1
ATOM 651 O O . ASN B 1 15 ? -8.952 12.475 -11.135 1.00 13.65 215 ASN B O 1
ATOM 656 N N . ASP B 1 16 ? -10.488 13.398 -12.485 1.00 14.40 216 ASP B N 1
ATOM 657 C CA . ASP B 1 16 ? -9.517 13.646 -13.553 1.00 15.28 216 ASP B CA 1
ATOM 658 C C . ASP B 1 16 ? -8.336 14.507 -13.149 1.00 15.68 216 ASP B C 1
ATOM 659 O O . ASP B 1 16 ? -7.250 14.454 -13.789 1.00 15.62 216 ASP B O 1
ATOM 664 N N . ASP B 1 17 ? -8.534 15.364 -12.158 1.00 15.96 217 ASP B N 1
ATOM 665 C CA . ASP B 1 17 ? -7.468 16.234 -11.681 1.00 17.15 217 ASP B CA 1
ATOM 666 C C . ASP B 1 17 ? -6.693 15.651 -10.484 1.00 16.89 217 ASP B C 1
ATOM 667 O O . ASP B 1 17 ? -5.935 16.333 -9.797 1.00 18.11 217 ASP B O 1
ATOM 672 N N . ASP B 1 18 ? -6.812 14.337 -10.317 1.00 17.16 218 ASP B N 1
ATOM 673 C CA . ASP B 1 18 ? -6.143 13.620 -9.243 1.00 16.91 218 ASP B CA 1
ATOM 674 C C . ASP B 1 18 ? -6.612 13.908 -7.840 1.00 16.75 218 ASP B C 1
ATOM 675 O O . ASP B 1 18 ? -5.957 13.524 -6.885 1.00 17.60 218 ASP B O 1
ATOM 680 N N . THR B 1 19 ? -7.714 14.650 -7.715 1.00 15.40 219 THR B N 1
ATOM 681 C CA . THR B 1 19 ? -8.270 14.835 -6.370 1.00 15.34 219 THR B CA 1
ATOM 682 C C . THR B 1 19 ? -9.101 13.561 -6.145 1.00 13.99 219 THR B C 1
ATOM 683 O O . THR B 1 19 ? -9.333 12.769 -7.077 1.00 13.67 219 THR B O 1
ATOM 687 N N . PHE B 1 20 ? -9.581 13.414 -4.913 1.00 13.72 220 PHE B N 1
ATOM 688 C CA . PHE B 1 20 ? -10.333 12.172 -4.536 1.00 13.70 220 PHE B CA 1
ATOM 689 C C . PHE B 1 20 ? -11.582 12.617 -3.761 1.00 13.63 220 PHE B C 1
ATOM 690 O O . PHE B 1 20 ? -11.463 13.347 -2.787 1.00 14.73 220 PHE B O 1
ATOM 698 N N . THR B 1 21 ? -12.724 12.144 -4.200 1.00 13.90 221 THR B N 1
ATOM 699 C CA . THR B 1 21 ? -14.010 12.495 -3.603 1.00 14.50 221 THR B CA 1
ATOM 700 C C . THR B 1 21 ? -14.486 11.371 -2.680 1.00 15.28 221 THR B C 1
ATOM 701 O O . THR B 1 21 ? -14.350 10.194 -3.009 1.00 14.38 221 THR B O 1
ATOM 705 N N . VAL B 1 22 ? -15.093 11.741 -1.558 1.00 15.55 222 VAL B N 1
ATOM 706 C CA . VAL B 1 22 ? -15.645 10.729 -0.657 1.00 16.86 222 VAL B CA 1
ATOM 707 C C . VAL B 1 22 ? -17.077 11.176 -0.286 1.00 17.05 222 VAL B C 1
ATOM 708 O O . VAL B 1 22 ? -17.339 12.389 -0.190 1.00 17.36 222 VAL B O 1
ATOM 712 N N . LYS B 1 23 ? -18.003 10.227 -0.242 1.00 17.24 223 LYS B N 1
ATOM 713 C CA . LYS B 1 23 ? -19.383 10.543 0.179 1.00 17.65 223 LYS B CA 1
ATOM 714 C C . LYS B 1 23 ? -19.556 9.963 1.582 1.00 17.76 223 LYS B C 1
ATOM 715 O O . LYS B 1 23 ? -19.398 8.756 1.752 1.00 16.93 223 LYS B O 1
ATOM 721 N N . VAL B 1 24 ? -19.742 10.834 2.577 1.00 18.05 224 VAL B N 1
ATOM 722 C CA . VAL B 1 24 ? -19.969 10.426 3.986 1.00 19.28 224 VAL B CA 1
ATOM 723 C C . VAL B 1 24 ? -21.233 11.184 4.413 1.00 20.47 224 VAL B C 1
ATOM 724 O O . VAL B 1 24 ? -21.347 12.385 4.162 1.00 20.40 224 VAL B O 1
ATOM 728 N N . GLY B 1 25 ? -22.191 10.496 5.038 1.00 21.75 225 GLY B N 1
ATOM 729 C CA . GLY B 1 25 ? -23.415 11.211 5.414 1.00 22.77 225 GLY B CA 1
ATOM 730 C C . GLY B 1 25 ? -24.135 11.774 4.190 1.00 23.54 225 GLY B C 1
ATOM 731 O O . GLY B 1 25 ? -24.290 11.081 3.187 1.00 23.76 225 GLY B O 1
ATOM 732 N N . ASP B 1 26 ? -24.518 13.055 4.211 1.00 24.61 226 ASP B N 1
ATOM 733 C CA . ASP B 1 26 ? -25.211 13.629 3.042 1.00 25.79 226 ASP B CA 1
ATOM 734 C C . ASP B 1 26 ? -24.321 14.540 2.181 1.00 25.56 226 ASP B C 1
ATOM 735 O O . ASP B 1 26 ? -24.824 15.226 1.264 1.00 25.93 226 ASP B O 1
ATOM 740 N N . LYS B 1 27 ? -23.009 14.478 2.434 1.00 24.62 227 LYS B N 1
ATOM 741 C CA . LYS B 1 27 ? -22.027 15.323 1.743 1.00 24.07 227 LYS B CA 1
ATOM 742 C C . LYS B 1 27 ? -20.993 14.569 0.875 1.00 23.47 227 LYS B C 1
ATOM 743 O O . LYS B 1 27 ? -20.464 13.510 1.269 1.00 22.60 227 LYS B O 1
ATOM 749 N N . GLU B 1 28 ? -20.715 15.145 -0.289 1.00 22.24 228 GLU B N 1
ATOM 750 C CA . GLU B 1 28 ? -19.690 14.647 -1.193 1.00 21.67 228 GLU B CA 1
ATOM 751 C C . GLU B 1 28 ? -18.586 15.686 -0.982 1.00 20.23 228 GLU B C 1
ATOM 752 O O . GLU B 1 28 ? -18.820 16.889 -1.172 1.00 20.36 228 GLU B O 1
ATOM 758 N N . LEU B 1 29 ? -17.420 15.265 -0.509 1.00 18.03 229 LEU B N 1
ATOM 759 C CA . LEU B 1 29 ? -16.322 16.213 -0.237 1.00 17.02 229 LEU B CA 1
ATOM 760 C C . LEU B 1 29 ? -15.076 15.719 -1.000 1.00 16.52 229 LEU B C 1
ATOM 761 O O . LEU B 1 29 ? -14.957 14.526 -1.298 1.00 16.31 229 LEU B O 1
ATOM 766 N N . ALA B 1 30 ? -14.155 16.620 -1.317 1.00 15.50 230 ALA B N 1
ATOM 767 C CA . ALA B 1 30 ? -12.982 16.204 -2.095 1.00 14.07 230 ALA B CA 1
ATOM 768 C C . ALA B 1 30 ? -11.681 16.667 -1.509 1.00 13.80 230 ALA B C 1
ATOM 769 O O . ALA B 1 30 ? -11.600 17.729 -0.882 1.00 13.68 230 ALA B O 1
ATOM 771 N N . THR B 1 31 ? -10.636 15.845 -1.661 1.00 12.95 231 THR B N 1
ATOM 772 C CA . THR B 1 31 ? -9.338 16.211 -1.121 1.00 12.53 231 THR B CA 1
ATOM 773 C C . THR B 1 31 ? -8.223 16.139 -2.183 1.00 13.03 231 THR B C 1
ATOM 774 O O . THR B 1 31 ? -8.276 15.322 -3.083 1.00 13.20 231 THR B O 1
ATOM 778 N N . ASN B 1 32 ? -7.268 17.042 -2.038 1.00 13.28 232 ASN B N 1
ATOM 779 C CA . ASN B 1 32 ? -6.117 17.072 -2.941 1.00 13.92 232 ASN B CA 1
ATOM 780 C C . ASN B 1 32 ? -4.893 16.396 -2.359 1.00 14.26 232 ASN B C 1
ATOM 781 O O . ASN B 1 32 ? -3.788 16.468 -2.926 1.00 14.27 232 ASN B O 1
ATOM 786 N N . ARG B 1 33 ? -5.031 15.740 -1.201 1.00 13.26 233 ARG B N 1
ATOM 787 C CA . ARG B 1 33 ? -3.913 15.090 -0.533 1.00 13.30 233 ARG B CA 1
ATOM 788 C C . ARG B 1 33 ? -3.816 13.657 -1.050 1.00 14.49 233 ARG B C 1
ATOM 789 O O . ARG B 1 33 ? -4.694 12.824 -0.788 1.00 14.34 233 ARG B O 1
ATOM 797 N N . ALA B 1 34 ? -2.787 13.365 -1.857 1.00 13.60 234 ALA B N 1
ATOM 798 C CA . ALA B 1 34 ? -2.699 12.052 -2.441 1.00 13.90 234 ALA B CA 1
ATOM 799 C C . ALA B 1 34 ? -2.547 10.933 -1.386 1.00 12.90 234 ALA B C 1
ATOM 800 O O . ALA B 1 34 ? -2.964 9.771 -1.655 1.00 13.58 234 ALA B O 1
ATOM 802 N N . ASN B 1 35 ? -1.922 11.269 -0.281 1.00 13.67 235 ASN B N 1
ATOM 803 C CA . ASN B 1 35 ? -1.658 10.278 0.797 1.00 14.69 235 ASN B CA 1
ATOM 804 C C . ASN B 1 35 ? -3.001 9.738 1.339 1.00 14.94 235 ASN B C 1
ATOM 805 O O . ASN B 1 35 ? -3.052 8.605 1.815 1.00 15.12 235 ASN B O 1
ATOM 810 N N . LEU B 1 36 ? -4.062 10.518 1.237 1.00 13.65 236 LEU B N 1
ATOM 811 C CA . LEU B 1 36 ? -5.372 10.077 1.798 1.00 12.90 236 LEU B CA 1
ATOM 812 C C . LEU B 1 36 ? -6.108 9.076 0.947 1.00 12.86 236 LEU B C 1
ATOM 813 O O . LEU B 1 36 ? -7.093 8.457 1.395 1.00 13.31 236 LEU B O 1
ATOM 818 N N . GLN B 1 37 ? -5.782 8.954 -0.344 1.00 11.44 237 GLN B N 1
ATOM 819 C CA . GLN B 1 37 ? -6.495 8.056 -1.230 1.00 11.74 237 GLN B CA 1
ATOM 820 C C . GLN B 1 37 ? -6.540 6.606 -0.747 1.00 12.16 237 GLN B C 1
ATOM 821 O O . GLN B 1 37 ? -7.648 6.032 -0.602 1.00 11.98 237 GLN B O 1
ATOM 827 N N . SER B 1 38 ? -5.370 6.029 -0.509 1.00 12.52 238 SER B N 1
ATOM 828 C CA . SER B 1 38 ? -5.376 4.614 -0.083 1.00 13.08 238 SER B CA 1
ATOM 829 C C . SER B 1 38 ? -5.926 4.479 1.348 1.00 12.96 238 SER B C 1
ATOM 830 O O . SER B 1 38 ? -6.548 3.441 1.647 1.00 13.43 238 SER B O 1
ATOM 833 N N . LEU B 1 39 ? -5.731 5.492 2.188 1.00 11.28 239 LEU B N 1
ATOM 834 C CA . LEU B 1 39 ? -6.239 5.432 3.584 1.00 11.22 239 LEU B CA 1
ATOM 835 C C . LEU B 1 39 ? -7.773 5.457 3.543 1.00 11.80 239 LEU B C 1
ATOM 836 O O . LEU B 1 39 ? -8.449 4.620 4.219 1.00 11.96 239 LEU B O 1
ATOM 841 N N . LEU B 1 40 ? -8.360 6.334 2.722 1.00 10.30 240 LEU B N 1
ATOM 842 C CA . LEU B 1 40 ? -9.834 6.392 2.641 1.00 10.83 240 LEU B CA 1
ATOM 843 C C . LEU B 1 40 ? -10.422 5.123 2.005 1.00 10.99 240 LEU B C 1
ATOM 844 O O . LEU B 1 40 ? -11.521 4.680 2.387 1.00 12.44 240 LEU B O 1
ATOM 849 N N . LEU B 1 41 ? -9.792 4.549 0.976 1.00 10.90 241 LEU B N 1
ATOM 850 C CA . LEU B 1 41 ? -10.388 3.362 0.342 1.00 10.79 241 LEU B CA 1
ATOM 851 C C . LEU B 1 41 ? -10.281 2.207 1.400 1.00 11.56 241 LEU B C 1
ATOM 852 O O . LEU B 1 41 ? -11.204 1.379 1.459 1.00 11.35 241 LEU B O 1
ATOM 857 N N . SER B 1 42 ? -9.224 2.194 2.203 1.00 11.77 242 SER B N 1
ATOM 858 C CA . SER B 1 42 ? -9.055 1.134 3.242 1.00 12.61 242 SER B CA 1
ATOM 859 C C . SER B 1 42 ? -10.191 1.294 4.256 1.00 13.22 242 SER B C 1
ATOM 860 O O . SER B 1 42 ? -10.787 0.297 4.714 1.00 13.73 242 SER B O 1
ATOM 863 N N . ALA B 1 43 ? -10.486 2.546 4.636 1.00 11.52 243 ALA B N 1
ATOM 864 C CA . ALA B 1 43 ? -11.579 2.796 5.629 1.00 11.52 243 ALA B CA 1
ATOM 865 C C . ALA B 1 43 ? -12.877 2.356 5.017 1.00 11.97 243 ALA B C 1
ATOM 866 O O . ALA B 1 43 ? -13.794 1.775 5.731 1.00 12.42 243 ALA B O 1
ATOM 868 N N . GLN B 1 44 ? -13.082 2.605 3.719 1.00 10.68 244 GLN B N 1
ATOM 869 C CA . GLN B 1 44 ? -14.309 2.211 3.045 1.00 11.11 244 GLN B CA 1
ATOM 870 C C . GLN B 1 44 ? -14.505 0.682 3.042 1.00 12.13 244 GLN B C 1
ATOM 871 O O . GLN B 1 44 ? -15.611 0.188 3.404 1.00 13.35 244 GLN B O 1
ATOM 877 N N . ILE B 1 45 ? -13.433 -0.018 2.710 1.00 12.24 245 ILE B N 1
ATOM 878 C CA . ILE B 1 45 ? -13.504 -1.480 2.590 1.00 13.02 245 ILE B CA 1
ATOM 879 C C . ILE B 1 45 ? -13.755 -2.139 3.938 1.00 14.23 245 ILE B C 1
ATOM 880 O O . ILE B 1 45 ? -14.572 -3.107 4.023 1.00 15.08 245 ILE B O 1
ATOM 885 N N . THR B 1 46 ? -13.166 -1.586 4.975 1.00 13.80 246 THR B N 1
ATOM 886 C CA . THR B 1 46 ? -13.256 -2.202 6.295 1.00 15.39 246 THR B CA 1
ATOM 887 C C . THR B 1 46 ? -14.451 -1.724 7.094 1.00 15.90 246 THR B C 1
ATOM 888 O O . THR B 1 46 ? -14.619 -2.180 8.232 1.00 16.82 246 THR B O 1
ATOM 892 N N . GLY B 1 47 ? -15.178 -0.732 6.579 1.00 15.65 247 GLY B N 1
ATOM 893 C CA . GLY B 1 47 ? -16.348 -0.221 7.303 1.00 16.16 247 GLY B CA 1
ATOM 894 C C . GLY B 1 47 ? -16.047 0.646 8.515 1.00 16.38 247 GLY B C 1
ATOM 895 O O . GLY B 1 47 ? -16.821 0.652 9.493 1.00 16.99 247 GLY B O 1
ATOM 896 N N . MET B 1 48 ? -14.913 1.370 8.523 1.00 15.54 248 MET B N 1
ATOM 897 C CA . MET B 1 48 ? -14.527 2.234 9.635 1.00 15.62 248 MET B CA 1
ATOM 898 C C . MET B 1 48 ? -15.401 3.485 9.648 1.00 14.81 248 MET B C 1
ATOM 899 O O . MET B 1 48 ? -16.019 3.819 8.640 1.00 15.58 248 MET B O 1
ATOM 904 N N . THR B 1 49 ? -15.520 4.085 10.819 1.00 14.65 249 THR B N 1
ATOM 905 C CA . THR B 1 49 ? -16.302 5.327 10.932 1.00 14.76 249 THR B CA 1
ATOM 906 C C . THR B 1 49 ? -15.291 6.451 10.756 1.00 14.50 249 THR B C 1
ATOM 907 O O . THR B 1 49 ? -14.263 6.461 11.410 1.00 15.61 249 THR B O 1
ATOM 911 N N . VAL B 1 50 ? -15.574 7.380 9.847 1.00 13.74 250 VAL B N 1
ATOM 912 C CA . VAL B 1 50 ? -14.617 8.473 9.726 1.00 14.51 250 VAL B CA 1
ATOM 913 C C . VAL B 1 50 ? -15.307 9.824 10.001 1.00 13.75 250 VAL B C 1
ATOM 914 O O . VAL B 1 50 ? -16.528 9.944 9.83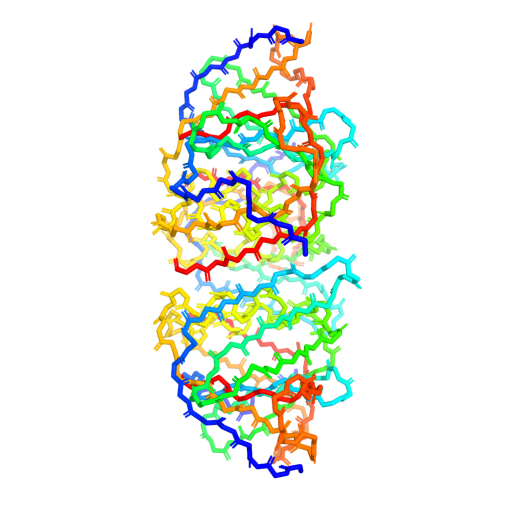9 1.00 13.67 250 VAL B O 1
ATOM 918 N N . THR B 1 51 ? -14.544 10.762 10.515 1.00 12.92 251 THR B N 1
ATOM 919 C CA . THR B 1 51 ? -15.097 12.102 10.717 1.00 13.29 251 THR B CA 1
ATOM 920 C C . THR B 1 51 ? -14.254 13.026 9.837 1.00 12.94 251 THR B C 1
ATOM 921 O O . THR B 1 51 ? -13.033 13.011 9.943 1.00 13.16 251 THR B O 1
ATOM 925 N N . ILE B 1 52 ? -14.920 13.784 8.979 1.00 13.19 252 ILE B N 1
ATOM 926 C CA . ILE B 1 52 ? -14.179 14.752 8.129 1.00 13.44 252 ILE B CA 1
ATOM 927 C C . ILE B 1 52 ? -14.397 16.150 8.721 1.00 13.49 252 ILE B C 1
ATOM 928 O O . ILE B 1 52 ? -15.566 16.505 9.047 1.00 13.22 252 ILE B O 1
ATOM 933 N N . LYS B 1 53 ? -13.295 16.865 8.979 1.00 12.94 253 LYS B N 1
ATOM 934 C CA . LYS B 1 53 ? -13.323 18.211 9.547 1.00 14.12 253 LYS B CA 1
ATOM 935 C C . LYS B 1 53 ? -12.972 19.168 8.396 1.00 14.87 253 LYS B C 1
ATOM 936 O O . LYS B 1 53 ? -11.940 18.998 7.743 1.00 15.19 253 LYS B O 1
ATOM 942 N N . THR B 1 54 ? -13.817 20.164 8.198 1.00 15.28 254 THR B N 1
ATOM 943 C CA . THR B 1 54 ? -13.588 21.187 7.153 1.00 16.05 254 THR B CA 1
ATOM 944 C C . THR B 1 54 ? -14.543 22.359 7.332 1.00 17.31 254 THR B C 1
ATOM 945 O O . THR B 1 54 ? -15.670 22.196 7.837 1.00 17.04 254 THR B O 1
ATOM 949 N N . ASN B 1 55 ? -14.061 23.545 6.975 1.00 18.04 255 ASN B N 1
ATOM 950 C CA . ASN B 1 55 ? -14.893 24.746 7.030 1.00 19.10 255 ASN B CA 1
ATOM 951 C C . ASN B 1 55 ? -15.752 24.812 5.762 1.00 19.19 255 ASN B C 1
ATOM 952 O O . ASN B 1 55 ? -16.715 25.594 5.711 1.00 20.10 255 ASN B O 1
ATOM 957 N N . ALA B 1 56 ? -15.417 24.023 4.730 1.00 19.10 256 ALA B N 1
ATOM 958 C CA . ALA B 1 56 ? -16.179 24.002 3.477 1.00 18.70 256 ALA B CA 1
ATOM 959 C C . ALA B 1 56 ? -17.107 22.813 3.545 1.00 18.99 256 ALA B C 1
ATOM 960 O O . ALA B 1 56 ? -16.995 21.868 2.770 1.00 18.35 256 ALA B O 1
ATOM 962 N N . CYS B 1 57 ? -18.067 22.893 4.469 1.00 18.86 257 CYS B N 1
ATOM 963 C CA . CYS B 1 57 ? -18.991 21.783 4.685 1.00 20.12 257 CYS B CA 1
ATOM 964 C C . CYS B 1 57 ? -20.243 21.843 3.814 1.00 20.77 257 CYS B C 1
ATOM 965 O O . CYS B 1 57 ? -21.342 22.163 4.283 1.00 21.41 257 CYS B O 1
ATOM 968 N N . HIS B 1 58 ? -20.064 21.529 2.541 1.00 21.76 258 HIS B N 1
ATOM 969 C CA . HIS B 1 58 ? -21.112 21.536 1.529 1.00 22.87 258 HIS B CA 1
ATOM 970 C C . HIS B 1 58 ? -20.668 20.622 0.394 1.00 23.66 258 HIS B C 1
ATOM 971 O O . HIS B 1 58 ? -19.482 20.260 0.304 1.00 23.80 258 HIS B O 1
ATOM 978 N N . ASN B 1 59 ? -21.602 20.254 -0.480 1.00 23.65 259 ASN B N 1
ATOM 979 C CA . ASN B 1 59 ? -21.291 19.397 -1.596 1.00 24.22 259 ASN B CA 1
ATOM 980 C C . ASN B 1 59 ? -20.202 19.983 -2.495 1.00 24.08 259 ASN B C 1
ATOM 981 O O . ASN B 1 59 ? -20.249 21.152 -2.879 1.00 24.14 259 ASN B O 1
ATOM 986 N N . GLY B 1 60 ? -19.148 19.204 -2.692 1.00 23.41 260 GLY B N 1
ATOM 987 C CA . GLY B 1 60 ? -18.035 19.672 -3.499 1.00 22.79 260 GLY B CA 1
ATOM 988 C C . GLY B 1 60 ? -16.960 20.402 -2.714 1.00 21.91 260 GLY B C 1
ATOM 989 O O . GLY B 1 60 ? -15.905 20.765 -3.282 1.00 23.10 260 GLY B O 1
ATOM 990 N N . GLY B 1 61 ? -17.190 20.620 -1.421 1.00 20.58 261 GLY B N 1
ATOM 991 C CA . GLY B 1 61 ? -16.219 21.284 -0.574 1.00 18.48 261 GLY B CA 1
ATOM 992 C C . GLY B 1 61 ? -14.931 20.488 -0.377 1.00 17.92 261 GLY B C 1
ATOM 993 O O . GLY B 1 61 ? -14.954 19.244 -0.448 1.00 17.81 261 GLY B O 1
ATOM 994 N N . GLY B 1 62 ? -13.820 21.188 -0.169 1.00 15.89 262 GLY B N 1
ATOM 995 C CA . GLY B 1 62 ? -12.554 20.513 0.033 1.00 14.73 262 GLY B CA 1
ATOM 996 C C . GLY B 1 62 ? -12.256 20.179 1.484 1.00 13.71 262 GLY B C 1
ATOM 997 O O . GLY B 1 62 ? -12.823 20.776 2.400 1.00 14.14 262 GLY B O 1
ATOM 998 N N . PHE B 1 63 ? -11.371 19.210 1.709 1.00 12.15 263 PHE B N 1
ATOM 999 C CA . PHE B 1 63 ? -10.935 18.890 3.052 1.00 11.78 263 PHE B CA 1
ATOM 1000 C C . PHE B 1 63 ? -9.543 18.267 3.028 1.00 11.49 263 PHE B C 1
ATOM 1001 O O . PHE B 1 63 ? -9.086 17.807 1.982 1.00 11.89 263 PHE B O 1
ATOM 1009 N N . SER B 1 64 ? -8.933 18.257 4.191 1.00 11.30 264 SER B N 1
ATOM 1010 C CA . SER B 1 64 ? -7.669 17.605 4.375 1.00 12.45 264 SER B CA 1
ATOM 1011 C C . SER B 1 64 ? -7.655 16.871 5.708 1.00 13.29 264 SER B C 1
ATOM 1012 O O . SER B 1 64 ? -6.848 15.952 5.845 1.00 15.15 264 SER B O 1
ATOM 1015 N N . GLU B 1 65 ? -8.606 17.144 6.620 1.00 12.78 265 GLU B N 1
ATOM 1016 C CA . GLU B 1 65 ? -8.527 16.542 7.961 1.00 12.53 265 GLU B CA 1
ATOM 1017 C C . GLU B 1 65 ? -9.540 15.422 8.135 1.00 12.35 265 GLU B C 1
ATOM 1018 O O . GLU B 1 65 ? -10.716 15.604 7.849 1.00 12.42 265 GLU B O 1
ATOM 1024 N N . VAL B 1 66 ? -9.021 14.259 8.536 1.00 11.73 266 VAL B N 1
ATOM 1025 C CA . VAL B 1 66 ? -9.890 13.090 8.673 1.00 12.17 266 VAL B CA 1
ATOM 1026 C C . VAL B 1 66 ? -9.490 12.304 9.905 1.00 11.05 266 VAL B C 1
ATOM 1027 O O . VAL B 1 66 ? -8.311 12.146 10.197 1.00 11.07 266 VAL B O 1
ATOM 1031 N N . ILE B 1 67 ? -10.515 11.887 10.682 1.00 10.73 267 ILE B N 1
ATOM 1032 C CA . ILE B 1 67 ? -10.247 11.044 11.860 1.00 10.68 267 ILE B CA 1
ATOM 1033 C C . ILE B 1 67 ? -10.778 9.626 11.488 1.00 10.08 267 ILE B C 1
ATOM 1034 O O . ILE B 1 67 ? -11.853 9.506 10.937 1.00 10.48 267 ILE B O 1
ATOM 1039 N N . PHE B 1 68 ? -9.962 8.582 11.722 1.00 10.47 268 PHE B N 1
ATOM 1040 C CA . PHE B 1 68 ? -10.328 7.190 11.375 1.00 11.30 268 PHE B CA 1
ATOM 1041 C C . PHE B 1 68 ? -10.505 6.476 12.736 1.00 11.77 268 PHE B C 1
ATOM 1042 O O . PHE B 1 68 ? -9.626 6.456 13.564 1.00 10.28 268 PHE B O 1
ATOM 1050 N N . ARG B 1 69 ? -11.732 5.944 12.900 1.00 15.26 269 ARG B N 1
ATOM 1051 C CA . ARG B 1 69 ? -12.038 5.202 14.144 1.00 19.19 269 ARG B CA 1
ATOM 1052 C C . ARG B 1 69 ? -12.552 3.795 13.851 1.00 19.94 269 ARG B C 1
ATOM 1053 O O . ARG B 1 69 ? -13.265 3.589 12.861 1.00 20.74 269 ARG B O 1
ATOM 1062 N N . THR C 1 1 ? 16.019 5.417 22.527 1.00 22.73 301 THR C N 1
ATOM 1063 C CA . THR C 1 1 ? 14.896 6.360 22.774 1.00 23.18 301 THR C CA 1
ATOM 1064 C C . THR C 1 1 ? 13.955 5.601 23.700 1.00 22.86 301 THR C C 1
ATOM 1065 O O . THR C 1 1 ? 13.644 4.425 23.462 1.00 23.10 301 THR C O 1
ATOM 1069 N N . PRO C 1 2 ? 13.501 6.255 24.774 1.00 22.65 302 PRO C N 1
ATOM 1070 C CA . PRO C 1 2 ? 12.605 5.575 25.716 1.00 22.05 302 PRO C CA 1
ATOM 1071 C C . PRO C 1 2 ? 11.185 5.285 25.224 1.00 21.27 302 PRO C C 1
ATOM 1072 O O . PRO C 1 2 ? 10.674 5.956 24.317 1.00 20.18 302 PRO C O 1
ATOM 1076 N N . ASP C 1 3 ? 10.593 4.208 25.758 1.00 19.82 303 ASP C N 1
ATOM 1077 C CA . ASP C 1 3 ? 9.226 3.863 25.415 1.00 19.46 303 ASP C CA 1
ATOM 1078 C C . ASP C 1 3 ? 8.363 4.982 26.015 1.00 18.11 303 ASP C C 1
ATOM 1079 O O . ASP C 1 3 ? 8.623 5.412 27.141 1.00 19.16 303 ASP C O 1
ATOM 1084 N N . CYS C 1 4 ? 7.301 5.346 25.311 1.00 17.16 304 CYS C N 1
ATOM 1085 C CA . CYS C 1 4 ? 6.400 6.384 25.760 1.00 16.57 304 CYS C CA 1
ATOM 1086 C C . CYS C 1 4 ? 5.021 5.753 26.052 1.00 16.43 304 CYS C C 1
ATOM 1087 O O . CYS C 1 4 ? 4.526 5.862 27.176 1.00 17.26 304 CYS C O 1
ATOM 1090 N N . VAL C 1 5 ? 4.405 5.122 25.066 1.00 16.15 305 VAL C N 1
ATOM 1091 C CA . VAL C 1 5 ? 3.121 4.440 25.255 1.00 16.23 305 VAL C CA 1
ATOM 1092 C C . VAL C 1 5 ? 3.101 3.125 24.476 1.00 16.55 305 VAL C C 1
ATOM 1093 O O . VAL C 1 5 ? 3.732 2.981 23.406 1.00 15.77 305 VAL C O 1
ATOM 1097 N N . THR C 1 6 ? 2.417 2.127 25.037 1.00 15.92 306 THR C N 1
ATOM 1098 C CA . THR C 1 6 ? 2.244 0.852 24.366 1.00 15.60 306 THR C CA 1
ATOM 1099 C C . THR C 1 6 ? 0.765 0.520 24.414 1.00 15.23 306 THR C C 1
ATOM 1100 O O . THR C 1 6 ? 0.126 0.730 25.492 1.00 16.10 306 THR C O 1
ATOM 1104 N N . GLY C 1 7 ? 0.222 0.024 23.312 1.00 14.16 307 GLY C N 1
ATOM 1105 C CA . GLY C 1 7 ? -1.202 -0.337 23.278 1.00 14.94 307 GLY C CA 1
ATOM 1106 C C . GLY C 1 7 ? -1.752 -0.471 21.885 1.00 15.12 307 GLY C C 1
ATOM 1107 O O . GLY C 1 7 ? -0.997 -0.487 20.875 1.00 15.81 307 GLY C O 1
ATOM 1108 N N . LYS C 1 8 ? -3.061 -0.608 21.775 1.00 14.55 308 LYS C N 1
ATOM 1109 C CA . LYS C 1 8 ? -3.700 -0.711 20.485 1.00 15.06 308 LYS C CA 1
ATOM 1110 C C . LYS C 1 8 ? -3.929 0.739 20.045 1.00 14.62 308 LYS C C 1
ATOM 1111 O O . LYS C 1 8 ? -3.907 1.666 20.870 1.00 15.62 308 LYS C O 1
ATOM 1117 N N . VAL C 1 9 ? -4.029 0.923 18.743 1.00 14.24 309 VAL C N 1
ATOM 1118 C CA . VAL C 1 9 ? -4.291 2.278 18.220 1.00 14.47 309 VAL C CA 1
ATOM 1119 C C . VAL C 1 9 ? -5.787 2.551 18.382 1.00 14.00 309 VAL C C 1
ATOM 1120 O O . VAL C 1 9 ? -6.618 1.835 17.787 1.00 15.88 309 VAL C O 1
ATOM 1124 N N . GLU C 1 10 ? -6.111 3.607 19.141 1.00 13.85 310 GLU C N 1
ATOM 1125 C CA . GLU C 1 10 ? -7.537 3.947 19.394 1.00 13.84 310 GLU C CA 1
ATOM 1126 C C . GLU C 1 10 ? -8.164 4.665 18.188 1.00 13.71 310 GLU C C 1
ATOM 1127 O O . GLU C 1 10 ? -9.332 4.458 17.852 1.00 14.22 310 GLU C O 1
ATOM 1138 N N . TYR C 1 11 ? -7.414 5.618 17.617 1.00 11.77 311 TYR C N 1
ATOM 1139 C CA . TYR C 1 11 ? -7.900 6.284 16.407 1.00 10.59 311 TYR C CA 1
ATOM 1140 C C . TYR C 1 11 ? -6.611 6.939 15.783 1.00 9.30 311 TYR C C 1
ATOM 1141 O O . TYR C 1 11 ? -5.588 7.035 16.428 1.00 9.56 311 TYR C O 1
ATOM 1150 N N . THR C 1 12 ? -6.777 7.331 14.531 1.00 9.71 312 THR C N 1
ATOM 1151 C CA . THR C 1 12 ? -5.661 8.039 13.855 1.00 10.88 312 THR C CA 1
ATOM 1152 C C . THR C 1 12 ? -6.296 9.289 13.224 1.00 10.56 312 THR C C 1
ATOM 1153 O O . THR C 1 12 ? -7.500 9.358 12.982 1.00 10.52 312 THR C O 1
ATOM 1157 N N . LYS C 1 13 ? -5.458 10.276 12.883 1.00 10.90 313 LYS C N 1
ATOM 1158 C CA . LYS C 1 13 ? -6.042 11.468 12.292 1.00 11.23 313 LYS C CA 1
ATOM 1159 C C . LYS C 1 13 ? -4.996 12.050 11.304 1.00 10.39 313 LYS C C 1
ATOM 1160 O O . LYS C 1 13 ? -3.827 12.135 11.664 1.00 10.89 313 LYS C O 1
ATOM 1166 N N . TYR C 1 14 ? -5.468 12.373 10.113 1.00 10.85 314 TYR C N 1
ATOM 1167 C CA . TYR C 1 14 ? -4.606 13.033 9.107 1.00 11.02 314 TYR C CA 1
ATOM 1168 C C . TYR C 1 14 ? -4.778 14.547 9.372 1.00 11.45 314 TYR C C 1
ATOM 1169 O O . TYR C 1 14 ? -5.910 15.027 9.397 1.00 11.77 314 TYR C O 1
ATOM 1178 N N . ASN C 1 15 ? -3.652 15.258 9.496 1.00 11.59 315 ASN C N 1
ATOM 1179 C CA . ASN C 1 15 ? -3.644 16.699 9.812 1.00 11.99 315 ASN C CA 1
ATOM 1180 C C . ASN C 1 15 ? -3.442 17.590 8.583 1.00 12.86 315 ASN C C 1
ATOM 1181 O O . ASN C 1 15 ? -2.943 17.176 7.558 1.00 12.12 315 ASN C O 1
ATOM 1186 N N . ASP C 1 16 ? -3.880 18.840 8.736 1.00 12.99 316 ASP C N 1
ATOM 1187 C CA . ASP C 1 16 ? -3.799 19.770 7.593 1.00 13.51 316 ASP C CA 1
ATOM 1188 C C . ASP C 1 16 ? -2.377 19.988 7.084 1.00 13.37 316 ASP C C 1
ATOM 1189 O O . ASP C 1 16 ? -2.225 20.377 5.889 1.00 13.25 316 ASP C O 1
ATOM 1194 N N . ASP C 1 17 ? -1.399 19.816 7.968 1.00 13.50 317 ASP C N 1
ATOM 1195 C CA . ASP C 1 17 ? 0.038 19.976 7.611 1.00 15.03 317 ASP C CA 1
ATOM 1196 C C . ASP C 1 17 ? 0.709 18.660 7.160 1.00 15.60 317 ASP C C 1
ATOM 1197 O O . ASP C 1 17 ? 1.930 18.589 7.064 1.00 16.93 317 ASP C O 1
ATOM 1202 N N . ASP C 1 18 ? -0.120 17.666 6.815 1.00 15.35 318 ASP C N 1
ATOM 1203 C CA . ASP C 1 18 ? 0.293 16.332 6.364 1.00 15.29 318 ASP C CA 1
ATOM 1204 C C . ASP C 1 18 ? 0.948 15.455 7.423 1.00 14.58 318 ASP C C 1
ATOM 1205 O O . ASP C 1 18 ? 1.546 14.430 7.065 1.00 16.15 318 ASP C O 1
ATOM 1210 N N . THR C 1 19 ? 0.990 15.910 8.668 1.00 13.49 319 THR C N 1
ATOM 1211 C CA . THR C 1 19 ? 1.497 15.045 9.729 1.00 13.10 319 THR C CA 1
ATOM 1212 C C . THR C 1 19 ? 0.331 14.079 10.036 1.00 12.47 319 THR C C 1
ATOM 1213 O O . THR C 1 19 ? -0.797 14.261 9.575 1.00 12.01 319 THR C O 1
ATOM 1217 N N . PHE C 1 20 ? 0.640 13.092 10.890 1.00 12.21 320 PHE C N 1
ATOM 1218 C CA . PHE C 1 20 ? -0.352 12.040 11.168 1.00 12.00 320 PHE C CA 1
ATOM 1219 C C . PHE C 1 20 ? -0.326 11.774 12.678 1.00 11.16 320 PHE C C 1
ATOM 1220 O O . PHE C 1 20 ? 0.694 11.558 13.267 1.00 11.43 320 PHE C O 1
ATOM 1228 N N . THR C 1 21 ? -1.522 11.808 13.296 1.00 10.75 321 THR C N 1
ATOM 1229 C CA . THR C 1 21 ? -1.656 11.644 14.735 1.00 11.41 321 THR C CA 1
ATOM 1230 C C . THR C 1 21 ? -2.244 10.264 15.062 1.00 11.24 321 THR C C 1
ATOM 1231 O O . THR C 1 21 ? -3.018 9.757 14.290 1.00 11.98 321 THR C O 1
ATOM 1235 N N . VAL C 1 22 ? -1.679 9.649 16.095 1.00 11.68 322 VAL C N 1
ATOM 1236 C CA . VAL C 1 22 ? -2.182 8.347 16.567 1.00 12.26 322 VAL C CA 1
ATOM 1237 C C . VAL C 1 22 ? -2.472 8.520 18.052 1.00 11.31 322 VAL C C 1
ATOM 1238 O O . VAL C 1 22 ? -1.776 9.209 18.749 1.00 12.26 322 VAL C O 1
ATOM 1245 N N . LYS C 1 23 ? -3.559 7.881 18.512 1.00 11.46 323 LYS C N 1
ATOM 1246 C CA . LYS C 1 23 ? -3.845 7.907 19.959 1.00 11.18 323 LYS C CA 1
ATOM 1247 C C . LYS C 1 23 ? -3.591 6.457 20.461 1.00 10.69 323 LYS C C 1
ATOM 1248 O O . LYS C 1 23 ? -4.156 5.521 19.905 1.00 10.77 323 LYS C O 1
ATOM 1254 N N . VAL C 1 24 ? -2.653 6.347 21.366 1.00 11.40 324 VAL C N 1
ATOM 1255 C CA . VAL C 1 24 ? -2.258 5.027 21.955 1.00 13.31 324 VAL C CA 1
ATOM 1256 C C . VAL C 1 24 ? -2.151 5.303 23.443 1.00 13.86 324 VAL C C 1
ATOM 1257 O O . VAL C 1 24 ? -1.539 6.271 23.906 1.00 13.90 324 VAL C O 1
ATOM 1261 N N . GLY C 1 25 ? -2.797 4.460 24.258 1.00 15.56 325 GLY C N 1
ATOM 1262 C CA . GLY C 1 25 ? -2.676 4.707 25.682 1.00 16.12 325 GLY C CA 1
ATOM 1263 C C . GLY C 1 25 ? -3.396 5.992 26.062 1.00 16.25 325 GLY C C 1
ATOM 1264 O O . GLY C 1 25 ? -4.528 6.169 25.638 1.00 17.37 325 GLY C O 1
ATOM 1265 N N . ASP C 1 26 ? -2.739 6.852 26.833 1.00 16.46 326 ASP C N 1
ATOM 1266 C CA . ASP C 1 26 ? -3.336 8.107 27.258 1.00 17.56 326 ASP C CA 1
ATOM 1267 C C . ASP C 1 26 ? -2.795 9.307 26.511 1.00 17.49 326 ASP C C 1
ATOM 1268 O O . ASP C 1 26 ? -2.999 10.440 26.934 1.00 18.11 326 ASP C O 1
ATOM 1273 N N . LYS C 1 27 ? -2.159 9.055 25.362 1.00 16.78 327 LYS C N 1
ATOM 1274 C CA . LYS C 1 27 ? -1.568 10.172 24.613 1.00 16.75 327 LYS C CA 1
ATOM 1275 C C . LYS C 1 27 ? -1.826 10.181 23.124 1.00 15.51 327 LYS C C 1
ATOM 1276 O O . LYS C 1 27 ? -1.895 9.127 22.485 1.00 15.39 327 LYS C O 1
ATOM 1282 N N . GLU C 1 28 ? -1.989 11.401 22.580 1.00 14.38 328 GLU C N 1
ATOM 1283 C CA . GLU C 1 28 ? -2.080 11.601 21.129 1.00 14.38 328 GLU C CA 1
ATOM 1284 C C . GLU C 1 28 ? -0.640 12.018 20.790 1.00 13.37 328 GLU C C 1
ATOM 1285 O O . GLU C 1 28 ? -0.069 12.850 21.488 1.00 14.31 328 GLU C O 1
ATOM 1291 N N . LEU C 1 29 ? -0.055 11.360 19.805 1.00 12.35 329 LEU C N 1
ATOM 1292 C CA . LEU C 1 29 ? 1.342 11.690 19.396 1.00 11.97 329 LEU C CA 1
ATOM 1293 C C . LEU C 1 29 ? 1.263 11.825 17.844 1.00 11.84 329 LEU C C 1
ATOM 1294 O O . LEU C 1 29 ? 0.404 11.257 17.170 1.00 12.02 329 LEU C O 1
ATOM 1299 N N . ALA C 1 30 ? 2.170 12.650 17.267 1.00 11.94 330 ALA C N 1
ATOM 1300 C CA . ALA C 1 30 ? 2.125 12.887 15.824 1.00 10.91 330 ALA C CA 1
ATOM 1301 C C . ALA C 1 30 ? 3.476 12.674 15.141 1.00 9.44 330 ALA C C 1
ATOM 1302 O O . ALA C 1 30 ? 4.492 12.942 15.753 1.00 10.48 330 ALA C O 1
ATOM 1304 N N . THR C 1 31 ? 3.411 12.208 13.919 1.00 10.01 331 THR C N 1
ATOM 1305 C CA . THR C 1 31 ? 4.648 11.988 13.194 1.00 10.00 331 THR C CA 1
ATOM 1306 C C . THR C 1 31 ? 4.595 12.712 11.850 1.00 10.92 331 THR C C 1
ATOM 1307 O O . THR C 1 31 ? 3.565 12.809 11.200 1.00 10.69 331 THR C O 1
ATOM 1311 N N . ASN C 1 32 ? 5.796 13.163 11.426 1.00 11.94 332 ASN C N 1
ATOM 1312 C CA . ASN C 1 32 ? 5.910 13.788 10.096 1.00 13.36 332 ASN C CA 1
ATOM 1313 C C . ASN C 1 32 ? 6.485 12.804 9.057 1.00 13.92 332 ASN C C 1
ATOM 1314 O O . ASN C 1 32 ? 6.782 13.188 7.893 1.00 14.54 332 ASN C O 1
ATOM 1319 N N . ARG C 1 33 ? 6.641 11.508 9.414 1.00 13.13 333 ARG C N 1
ATOM 1320 C CA . ARG C 1 33 ? 7.162 10.544 8.456 1.00 13.72 333 ARG C CA 1
ATOM 1321 C C . ARG C 1 33 ? 6.021 9.985 7.647 1.00 14.50 333 ARG C C 1
ATOM 1322 O O . ARG C 1 33 ? 5.183 9.194 8.157 1.00 14.34 333 ARG C O 1
ATOM 1330 N N . ALA C 1 34 ? 5.944 10.359 6.370 1.00 14.12 334 ALA C N 1
ATOM 1331 C CA . ALA C 1 34 ? 4.871 9.917 5.508 1.00 14.55 334 ALA C CA 1
ATOM 1332 C C . ALA C 1 34 ? 4.745 8.383 5.392 1.00 14.52 334 ALA C C 1
ATOM 1333 O O . ALA C 1 34 ? 3.620 7.865 5.217 1.00 14.62 334 ALA C O 1
ATOM 1335 N N . ASN C 1 35 ? 5.888 7.705 5.429 1.00 14.93 335 ASN C N 1
ATOM 1336 C CA . ASN C 1 35 ? 5.916 6.246 5.252 1.00 16.43 335 ASN C CA 1
ATOM 1337 C C . ASN C 1 35 ? 5.125 5.553 6.370 1.00 15.11 335 ASN C C 1
ATOM 1338 O O . ASN C 1 35 ? 4.637 4.409 6.166 1.00 15.59 335 ASN C O 1
ATOM 1343 N N . LEU C 1 36 ? 5.076 6.203 7.517 1.00 13.50 336 LEU C N 1
ATOM 1344 C CA . LEU C 1 36 ? 4.366 5.605 8.693 1.00 12.52 336 LEU C CA 1
ATOM 1345 C C . LEU C 1 36 ? 2.860 5.655 8.583 1.00 13.53 336 LEU C C 1
ATOM 1346 O O . LEU C 1 36 ? 2.156 4.886 9.300 1.00 12.84 336 LEU C O 1
ATOM 1351 N N . GLN C 1 37 ? 2.299 6.485 7.704 1.00 11.70 337 GLN C N 1
ATOM 1352 C CA . GLN C 1 37 ? 0.839 6.584 7.680 1.00 11.80 337 GLN C CA 1
ATOM 1353 C C . GLN C 1 37 ? 0.141 5.275 7.357 1.00 12.11 337 GLN C C 1
ATOM 1354 O O . GLN C 1 37 ? -0.764 4.839 8.143 1.00 13.43 337 GLN C O 1
ATOM 1360 N N . SER C 1 38 ? 0.491 4.647 6.239 1.00 12.10 338 SER C N 1
ATOM 1361 C CA . SER C 1 38 ? -0.186 3.397 5.855 1.00 12.59 338 SER C CA 1
ATOM 1362 C C . SER C 1 38 ? 0.177 2.298 6.855 1.00 12.92 338 SER C C 1
ATOM 1363 O O . SER C 1 38 ? -0.675 1.438 7.124 1.00 12.82 338 SER C O 1
ATOM 1366 N N . LEU C 1 39 ? 1.384 2.321 7.385 1.00 11.71 339 LEU C N 1
ATOM 1367 C CA . LEU C 1 39 ? 1.800 1.288 8.362 1.00 12.44 339 LEU C CA 1
ATOM 1368 C C . LEU C 1 39 ? 0.922 1.385 9.617 1.00 12.68 339 LEU C C 1
ATOM 1369 O O . LEU C 1 39 ? 0.407 0.369 10.127 1.00 12.52 339 LEU C O 1
ATOM 1374 N N . LEU C 1 40 ? 0.745 2.605 10.114 1.00 11.50 340 LEU C N 1
ATOM 1375 C CA . LEU C 1 40 ? -0.077 2.790 11.319 1.00 11.73 340 LEU C CA 1
ATOM 1376 C C . LEU C 1 40 ? -1.545 2.476 11.089 1.00 12.07 340 LEU C C 1
ATOM 1377 O O . LEU C 1 40 ? -2.182 1.946 12.009 1.00 12.51 340 LEU C O 1
ATOM 1382 N N . LEU C 1 41 ? -2.120 2.839 9.947 1.00 11.78 341 LEU C N 1
ATOM 1383 C CA . LEU C 1 41 ? -3.543 2.550 9.687 1.00 11.77 341 LEU C CA 1
ATOM 1384 C C . LEU C 1 41 ? -3.701 1.025 9.606 1.00 12.29 341 LEU C C 1
ATOM 1385 O O . LEU C 1 41 ? -4.689 0.491 10.143 1.00 13.28 341 LEU C O 1
ATOM 1390 N N . SER C 1 42 ? -2.711 0.343 9.032 1.00 11.93 342 SER C N 1
ATOM 1391 C CA . SER C 1 42 ? -2.729 -1.140 8.934 1.00 12.07 342 SER C CA 1
ATOM 1392 C C . SER C 1 42 ? -2.719 -1.719 10.352 1.00 12.33 342 SER C C 1
ATOM 1393 O O . SER C 1 42 ? -3.521 -2.689 10.645 1.00 13.37 342 SER C O 1
ATOM 1396 N N . ALA C 1 43 ? -1.883 -1.176 11.236 1.00 11.84 343 ALA C N 1
ATOM 1397 C CA . ALA C 1 43 ? -1.793 -1.645 12.641 1.00 11.77 343 ALA C CA 1
ATOM 1398 C C . ALA C 1 43 ? -3.159 -1.440 13.305 1.00 13.10 343 ALA C C 1
ATOM 1399 O O . ALA C 1 43 ? -3.624 -2.284 14.102 1.00 14.20 343 ALA C O 1
ATOM 1401 N N . GLN C 1 44 ? -3.797 -0.305 13.020 1.00 12.21 344 GLN C N 1
ATOM 1402 C CA . GLN C 1 44 ? -5.100 0.002 13.608 1.00 12.78 344 GLN C CA 1
ATOM 1403 C C . GLN C 1 44 ? -6.166 -0.962 13.138 1.00 13.13 344 GLN C C 1
ATOM 1404 O O . GLN C 1 44 ? -6.960 -1.468 13.992 1.00 14.25 344 GLN C O 1
ATOM 1410 N N . ILE C 1 45 ? -6.213 -1.224 11.842 1.00 12.94 345 ILE C N 1
ATOM 1411 C CA . ILE C 1 45 ? -7.227 -2.099 11.262 1.00 14.27 345 ILE C CA 1
ATOM 1412 C C . ILE C 1 45 ? -7.074 -3.530 11.752 1.00 15.37 345 ILE C C 1
ATOM 1413 O O . ILE C 1 45 ? -8.110 -4.207 12.012 1.00 16.55 345 ILE C O 1
ATOM 1418 N N . THR C 1 46 ? -5.834 -3.981 11.898 1.00 15.28 346 THR C N 1
ATOM 1419 C CA . THR C 1 46 ? -5.620 -5.397 12.268 1.00 16.59 346 THR C CA 1
ATOM 1420 C C . THR C 1 46 ? -5.500 -5.640 13.761 1.00 17.17 346 THR C C 1
ATOM 1421 O O . THR C 1 46 ? -5.302 -6.787 14.193 1.00 18.76 346 THR C O 1
ATOM 1425 N N . GLY C 1 47 ? -5.574 -4.586 14.573 1.00 16.82 347 GLY C N 1
ATOM 1426 C CA . GLY C 1 47 ? -5.478 -4.729 16.010 1.00 16.80 347 GLY C CA 1
ATOM 1427 C C . GLY C 1 47 ? -4.113 -5.027 16.582 1.00 16.94 347 GLY C C 1
ATOM 1428 O O . GLY C 1 47 ? -3.976 -5.587 17.684 1.00 17.69 347 GLY C O 1
ATOM 1429 N N . MET C 1 48 ? -3.042 -4.620 15.879 1.00 15.94 348 MET C N 1
ATOM 1430 C CA . MET C 1 48 ? -1.709 -4.829 16.427 1.00 16.44 348 MET C CA 1
ATOM 1431 C C . MET C 1 48 ? -1.404 -3.982 17.657 1.00 16.03 348 MET C C 1
ATOM 1432 O O . MET C 1 48 ? -2.042 -2.921 17.897 1.00 16.31 348 MET C O 1
ATOM 1437 N N . THR C 1 49 ? -0.486 -4.455 18.483 1.00 16.00 349 THR C N 1
ATOM 1438 C CA . THR C 1 49 ? -0.030 -3.689 19.630 1.00 16.32 349 THR C CA 1
ATOM 1439 C C . THR C 1 49 ? 1.167 -2.877 19.141 1.00 16.36 349 THR C C 1
ATOM 1440 O O . THR C 1 49 ? 2.042 -3.428 18.468 1.00 16.74 349 THR C O 1
ATOM 1444 N N . VAL C 1 50 ? 1.157 -1.576 19.394 1.00 15.31 350 VAL C N 1
ATOM 1445 C CA . VAL C 1 50 ? 2.326 -0.801 19.006 1.00 15.39 350 VAL C CA 1
ATOM 1446 C C . VAL C 1 50 ? 2.968 -0.127 20.216 1.00 14.95 350 VAL C C 1
ATOM 1447 O O . VAL C 1 50 ? 2.294 0.190 21.223 1.00 15.23 350 VAL C O 1
ATOM 1451 N N . THR C 1 51 ? 4.280 0.097 20.145 1.00 13.18 351 THR C N 1
ATOM 1452 C CA . THR C 1 51 ? 4.971 0.828 21.171 1.00 13.66 351 THR C CA 1
ATOM 1453 C C . THR C 1 51 ? 5.552 2.034 20.464 1.00 14.06 351 THR C C 1
ATOM 1454 O O . THR C 1 51 ? 6.177 1.867 19.416 1.00 13.43 351 THR C O 1
ATOM 1458 N N . ILE C 1 52 ? 5.251 3.222 20.964 1.00 13.36 352 ILE C N 1
ATOM 1459 C CA . ILE C 1 52 ? 5.832 4.438 20.376 1.00 13.83 352 ILE C CA 1
ATOM 1460 C C . ILE C 1 52 ? 6.941 4.915 21.284 1.00 13.03 352 ILE C C 1
ATOM 1461 O O . ILE C 1 52 ? 6.778 5.029 22.513 1.00 12.35 352 ILE C O 1
ATOM 1466 N N . LYS C 1 53 ? 8.149 5.110 20.717 1.00 12.56 353 LYS C N 1
ATOM 1467 C CA . LYS C 1 53 ? 9.272 5.592 21.502 1.00 13.37 353 LYS C CA 1
ATOM 1468 C C . LYS C 1 53 ? 9.535 7.066 21.125 1.00 13.25 353 LYS C C 1
ATOM 1469 O O . LYS C 1 53 ? 9.610 7.394 19.935 1.00 13.70 353 LYS C O 1
ATOM 1475 N N . THR C 1 54 ? 9.634 7.909 22.130 1.00 13.49 354 THR C N 1
ATOM 1476 C CA . THR C 1 54 ? 9.918 9.339 21.916 1.00 13.68 354 THR C CA 1
ATOM 1477 C C . THR C 1 54 ? 10.311 10.030 23.197 1.00 14.94 354 THR C C 1
ATOM 1478 O O . THR C 1 54 ? 9.867 9.658 24.294 1.00 15.81 354 THR C O 1
ATOM 1482 N N . ASN C 1 55 ? 11.192 11.016 23.091 1.00 15.11 355 ASN C N 1
ATOM 1483 C CA . ASN C 1 55 ? 11.589 11.795 24.249 1.00 16.00 355 ASN C CA 1
ATOM 1484 C C . ASN C 1 55 ? 10.587 12.954 24.466 1.00 15.72 355 ASN C C 1
ATOM 1485 O O . ASN C 1 55 ? 10.725 13.676 25.445 1.00 17.57 355 ASN C O 1
ATOM 1490 N N . ALA C 1 56 ? 9.617 13.094 23.562 1.00 14.79 356 ALA C N 1
ATOM 1491 C CA . ALA C 1 56 ? 8.597 14.148 23.674 1.00 14.41 356 ALA C CA 1
ATOM 1492 C C . ALA C 1 56 ? 7.315 13.409 24.049 1.00 13.73 356 ALA C C 1
ATOM 1493 O O . ALA C 1 56 ? 6.355 13.380 23.315 1.00 13.36 356 ALA C O 1
ATOM 1495 N N . CYS C 1 57 ? 7.367 12.766 25.200 1.00 14.82 357 CYS C N 1
ATOM 1496 C CA . CYS C 1 57 ? 6.258 11.935 25.687 1.00 15.66 357 CYS C CA 1
ATOM 1497 C C . CYS C 1 57 ? 5.204 12.740 26.460 1.00 15.88 357 CYS C C 1
ATOM 1498 O O . CYS C 1 57 ? 5.164 12.751 27.693 1.00 16.97 357 CYS C O 1
ATOM 1501 N N . HIS C 1 58 ? 4.408 13.457 25.676 1.00 16.12 358 HIS C N 1
ATOM 1502 C CA . HIS C 1 58 ? 3.333 14.332 26.173 1.00 16.59 358 HIS C CA 1
ATOM 1503 C C . HIS C 1 58 ? 2.315 14.436 25.068 1.00 16.94 358 HIS C C 1
ATOM 1504 O O . HIS C 1 58 ? 2.593 14.153 23.922 1.00 15.69 358 HIS C O 1
ATOM 1511 N N . ASN C 1 59 ? 1.095 14.883 25.382 1.00 17.50 359 ASN C N 1
ATOM 1512 C CA . ASN C 1 59 ? 0.097 14.960 24.338 1.00 18.88 359 ASN C CA 1
ATOM 1513 C C . ASN C 1 59 ? 0.485 15.961 23.296 1.00 18.23 359 ASN C C 1
ATOM 1514 O O . ASN C 1 59 ? 0.837 17.115 23.626 1.00 17.91 359 ASN C O 1
ATOM 1519 N N . GLY C 1 60 ? 0.401 15.502 22.056 1.00 17.46 360 GLY C N 1
ATOM 1520 C CA . GLY C 1 60 ? 0.744 16.305 20.895 1.00 17.57 360 GLY C CA 1
ATOM 1521 C C . GLY C 1 60 ? 2.223 16.169 20.570 1.00 17.29 360 GLY C C 1
ATOM 1522 O O . GLY C 1 60 ? 2.664 16.757 19.577 1.00 18.34 360 GLY C O 1
ATOM 1523 N N . GLY C 1 61 ? 2.978 15.398 21.352 1.00 16.07 361 GLY C N 1
ATOM 1524 C CA . GLY C 1 61 ? 4.425 15.223 21.108 1.00 14.84 361 GLY C CA 1
ATOM 1525 C C . GLY C 1 61 ? 4.737 14.540 19.795 1.00 14.18 361 GLY C C 1
ATOM 1526 O O . GLY C 1 61 ? 3.941 13.781 19.253 1.00 14.29 361 GLY C O 1
ATOM 1527 N N . GLY C 1 62 ? 5.949 14.740 19.277 1.00 12.77 362 GLY C N 1
ATOM 1528 C CA . GLY C 1 62 ? 6.236 14.099 18.016 1.00 12.28 362 GLY C CA 1
ATOM 1529 C C . GLY C 1 62 ? 7.017 12.795 18.175 1.00 10.75 362 GLY C C 1
ATOM 1530 O O . GLY C 1 62 ? 7.629 12.556 19.206 1.00 12.11 362 GLY C O 1
ATOM 1531 N N . PHE C 1 63 ? 6.912 11.960 17.166 1.00 11.15 363 PHE C N 1
ATOM 1532 C CA . PHE C 1 63 ? 7.697 10.730 17.184 1.00 10.92 363 PHE C CA 1
ATOM 1533 C C . PHE C 1 63 ? 8.080 10.300 15.780 1.00 10.42 363 PHE C C 1
ATOM 1534 O O . PHE C 1 63 ? 7.480 10.687 14.785 1.00 9.86 363 PHE C O 1
ATOM 1542 N N . SER C 1 64 ? 9.042 9.362 15.739 1.00 11.11 364 SER C N 1
ATOM 1543 C CA . SER C 1 64 ? 9.396 8.703 14.507 1.00 11.87 364 SER C CA 1
ATOM 1544 C C . SER C 1 64 ? 9.547 7.185 14.745 1.00 11.88 364 SER C C 1
ATOM 1545 O O . SER C 1 64 ? 9.414 6.438 13.802 1.00 13.83 364 SER C O 1
ATOM 1548 N N . GLU C 1 65 ? 9.807 6.794 15.984 1.00 12.31 365 GLU C N 1
ATOM 1549 C CA . GLU C 1 65 ? 10.065 5.371 16.272 1.00 12.35 365 GLU C CA 1
ATOM 1550 C C . GLU C 1 65 ? 8.832 4.626 16.752 1.00 12.35 365 GLU C C 1
ATOM 1551 O O . GLU C 1 65 ? 8.187 5.059 17.703 1.00 12.55 365 GLU C O 1
ATOM 1557 N N . VAL C 1 66 ? 8.560 3.507 16.104 1.00 11.69 366 VAL C N 1
ATOM 1558 C CA . VAL C 1 66 ? 7.373 2.704 16.438 1.00 12.25 366 VAL C CA 1
ATOM 1559 C C . VAL C 1 66 ? 7.751 1.228 16.315 1.00 12.37 366 VAL C C 1
ATOM 1560 O O . VAL C 1 66 ? 8.397 0.830 15.344 1.00 12.00 366 VAL C O 1
ATOM 1564 N N . ILE C 1 67 ? 7.296 0.422 17.286 1.00 11.45 367 ILE C N 1
ATOM 1565 C CA . ILE C 1 67 ? 7.497 -1.046 17.217 1.00 11.21 367 ILE C CA 1
ATOM 1566 C C . ILE C 1 67 ? 6.111 -1.643 16.953 1.00 11.55 367 ILE C C 1
ATOM 1567 O O . ILE C 1 67 ? 5.126 -1.271 17.645 1.00 11.92 367 ILE C O 1
ATOM 1572 N N . PHE C 1 68 ? 6.005 -2.501 15.952 1.00 11.39 368 PHE C N 1
ATOM 1573 C CA . PHE C 1 68 ? 4.744 -3.170 15.577 1.00 12.24 368 PHE C CA 1
ATOM 1574 C C . PHE C 1 68 ? 4.825 -4.627 16.075 1.00 14.08 368 PHE C C 1
ATOM 1575 O O . PHE C 1 68 ? 5.725 -5.339 15.710 1.00 12.69 368 PHE C O 1
ATOM 1583 N N . ARG C 1 69 ? 3.905 -5.034 16.960 1.00 15.93 369 ARG C N 1
ATOM 1584 C CA . ARG C 1 69 ? 3.999 -6.443 17.433 1.00 19.70 369 ARG C CA 1
ATOM 1585 C C . ARG C 1 69 ? 2.622 -7.107 17.410 1.00 20.78 369 ARG C C 1
ATOM 1586 O O . ARG C 1 69 ? 1.626 -6.400 17.325 1.00 21.09 369 ARG C O 1
ATOM 1595 N N . THR D 1 1 ? 24.027 -14.833 -1.938 1.00 23.53 401 THR D N 1
ATOM 1596 C CA . THR D 1 1 ? 24.189 -14.297 -0.554 1.00 23.38 401 THR D CA 1
ATOM 1597 C C . THR D 1 1 ? 23.645 -15.416 0.343 1.00 23.28 401 THR D C 1
ATOM 1598 O O . THR D 1 1 ? 22.582 -15.967 0.046 1.00 23.94 401 THR D O 1
ATOM 1602 N N . PRO D 1 2 ? 24.348 -15.750 1.435 1.00 23.39 402 PRO D N 1
ATOM 1603 C CA . PRO D 1 2 ? 23.850 -16.836 2.291 1.00 23.06 402 PRO D CA 1
ATOM 1604 C C . PRO D 1 2 ? 22.613 -16.518 3.122 1.00 22.78 402 PRO D C 1
ATOM 1605 O O . PRO D 1 2 ? 22.369 -15.372 3.514 1.00 22.09 402 PRO D O 1
ATOM 1609 N N . ASP D 1 3 ? 21.856 -17.571 3.421 1.00 22.16 403 ASP D N 1
ATOM 1610 C CA . ASP D 1 3 ? 20.674 -17.434 4.295 1.00 21.69 403 ASP D CA 1
ATOM 1611 C C . ASP D 1 3 ? 21.191 -17.080 5.691 1.00 20.40 403 ASP D C 1
ATOM 1612 O O . ASP D 1 3 ? 22.202 -17.628 6.172 1.00 20.97 403 ASP D O 1
ATOM 1617 N N . CYS D 1 4 ? 20.473 -16.213 6.392 1.00 18.21 404 CYS D N 1
ATOM 1618 C CA . CYS D 1 4 ? 20.880 -15.839 7.706 1.00 16.91 404 CYS D CA 1
ATOM 1619 C C . CYS D 1 4 ? 19.875 -16.416 8.713 1.00 17.27 404 CYS D C 1
ATOM 1620 O O . CYS D 1 4 ? 20.247 -17.102 9.671 1.00 17.40 404 CYS D O 1
ATOM 1623 N N . VAL D 1 5 ? 18.604 -16.126 8.473 1.00 16.88 405 VAL D N 1
ATOM 1624 C CA . VAL D 1 5 ? 17.547 -16.575 9.390 1.00 16.22 405 VAL D CA 1
ATOM 1625 C C . VAL D 1 5 ? 16.289 -16.815 8.587 1.00 15.87 405 VAL D C 1
ATOM 1626 O O . VAL D 1 5 ? 16.013 -16.134 7.588 1.00 13.68 405 VAL D O 1
ATOM 1633 N N . THR D 1 6 ? 15.466 -17.788 9.031 1.00 14.60 406 THR D N 1
ATOM 1634 C CA . THR D 1 6 ? 14.227 -18.081 8.356 1.00 14.61 406 THR D CA 1
ATOM 1635 C C . THR D 1 6 ? 13.204 -18.276 9.481 1.00 14.54 406 THR D C 1
ATOM 1636 O O . THR D 1 6 ? 13.534 -18.902 10.505 1.00 15.46 406 THR D O 1
ATOM 1640 N N . GLY D 1 7 ? 12.040 -17.675 9.317 1.00 14.68 407 GLY D N 1
ATOM 1641 C CA . GLY D 1 7 ? 11.009 -17.800 10.349 1.00 14.38 407 GLY D CA 1
ATOM 1642 C C . GLY D 1 7 ? 9.938 -16.746 10.189 1.00 14.78 407 GLY D C 1
ATOM 1643 O O . GLY D 1 7 ? 9.870 -16.040 9.173 1.00 14.41 407 GLY D O 1
ATOM 1644 N N . LYS D 1 8 ? 8.987 -16.721 11.126 1.00 14.00 408 LYS D N 1
ATOM 1645 C CA . LYS D 1 8 ? 7.971 -15.688 11.061 1.00 14.17 408 LYS D CA 1
ATOM 1646 C C . LYS D 1 8 ? 8.560 -14.388 11.633 1.00 13.06 408 LYS D C 1
ATOM 1647 O O . LYS D 1 8 ? 9.534 -14.354 12.406 1.00 13.89 408 LYS D O 1
ATOM 1653 N N . VAL D 1 9 ? 7.937 -13.284 11.246 1.00 13.02 409 VAL D N 1
ATOM 1654 C CA . VAL D 1 9 ? 8.387 -12.005 11.780 1.00 13.97 409 VAL D CA 1
ATOM 1655 C C . VAL D 1 9 ? 7.812 -11.789 13.214 1.00 14.21 409 VAL D C 1
ATOM 1656 O O . VAL D 1 9 ? 6.561 -11.748 13.384 1.00 15.59 409 VAL D O 1
ATOM 1660 N N . GLU D 1 10 ? 8.693 -11.673 14.195 1.00 13.93 410 GLU D N 1
ATOM 1661 C CA . GLU D 1 10 ? 8.306 -11.450 15.597 1.00 14.25 410 GLU D CA 1
ATOM 1662 C C . GLU D 1 10 ? 7.834 -9.999 15.825 1.00 14.65 410 GLU D C 1
ATOM 1663 O O . GLU D 1 10 ? 6.823 -9.757 16.514 1.00 14.68 410 GLU D O 1
ATOM 1674 N N . TYR D 1 11 ? 8.597 -9.028 15.324 1.00 12.94 411 TYR D N 1
ATOM 1675 C CA . TYR D 1 11 ? 8.173 -7.622 15.425 1.00 11.98 411 TYR D CA 1
ATOM 1676 C C . TYR D 1 11 ? 8.982 -6.862 14.383 1.00 12.21 411 TYR D C 1
ATOM 1677 O O . TYR D 1 11 ? 9.951 -7.390 13.820 1.00 11.55 411 TYR D O 1
ATOM 1686 N N . THR D 1 12 ? 8.484 -5.674 14.072 1.00 11.41 412 THR D N 1
ATOM 1687 C CA . THR D 1 12 ? 9.179 -4.772 13.131 1.00 11.77 412 THR D CA 1
ATOM 1688 C C . THR D 1 12 ? 9.279 -3.448 13.848 1.00 11.92 412 THR D C 1
ATOM 1689 O O . THR D 1 12 ? 8.508 -3.148 14.778 1.00 11.62 412 THR D O 1
ATOM 1693 N N . LYS D 1 13 ? 10.236 -2.625 13.437 1.00 11.81 413 LYS D N 1
ATOM 1694 C CA . LYS D 1 13 ? 10.403 -1.362 14.078 1.00 12.03 413 LYS D CA 1
ATOM 1695 C C . LYS D 1 13 ? 10.857 -0.316 13.062 1.00 12.26 413 LYS D C 1
ATOM 1696 O O . LYS D 1 13 ? 11.761 -0.572 12.261 1.00 12.11 413 LYS D O 1
ATOM 1702 N N . TYR D 1 14 ? 10.198 0.840 13.095 1.00 11.02 414 TYR D N 1
ATOM 1703 C CA . TYR D 1 14 ? 10.609 1.983 12.214 1.00 11.64 414 TYR D CA 1
ATOM 1704 C C . TYR D 1 14 ? 11.604 2.813 13.020 1.00 11.04 414 TYR D C 1
ATOM 1705 O O . TYR D 1 14 ? 11.423 3.135 14.192 1.00 10.73 414 TYR D O 1
ATOM 1714 N N . ASN D 1 15 ? 12.800 3.071 12.420 1.00 10.70 415 ASN D N 1
ATOM 1715 C CA . ASN D 1 15 ? 13.888 3.780 13.039 1.00 11.46 415 ASN D CA 1
ATOM 1716 C C . ASN D 1 15 ? 13.961 5.295 12.683 1.00 10.59 415 ASN D C 1
ATOM 1717 O O . ASN D 1 15 ? 13.383 5.689 11.688 1.00 11.39 415 ASN D O 1
ATOM 1722 N N . ASP D 1 16 ? 14.593 6.034 13.579 1.00 11.82 416 ASP D N 1
ATOM 1723 C CA . ASP D 1 16 ? 14.654 7.505 13.443 1.00 12.48 416 ASP D CA 1
ATOM 1724 C C . ASP D 1 16 ? 15.331 7.892 12.135 1.00 13.91 416 ASP D C 1
ATOM 1725 O O . ASP D 1 16 ? 15.065 8.981 11.593 1.00 13.61 416 ASP D O 1
ATOM 1730 N N . ASP D 1 17 ? 16.192 7.018 11.641 1.00 14.07 417 ASP D N 1
ATOM 1731 C CA . ASP D 1 17 ? 16.865 7.301 10.358 1.00 15.18 417 ASP D CA 1
ATOM 1732 C C . ASP D 1 17 ? 16.159 6.749 9.114 1.00 15.17 417 ASP D C 1
ATOM 1733 O O . ASP D 1 17 ? 16.730 6.669 8.004 1.00 15.88 417 ASP D O 1
ATOM 1738 N N . ASP D 1 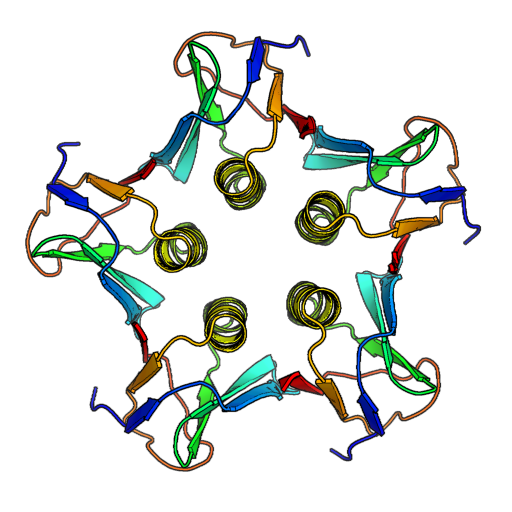18 ? 14.890 6.360 9.256 1.00 14.29 418 ASP D N 1
ATOM 1739 C CA . ASP D 1 18 ? 14.102 5.820 8.193 1.00 14.59 418 ASP D CA 1
ATOM 1740 C C . ASP D 1 18 ? 14.467 4.414 7.737 1.00 13.92 418 ASP D C 1
ATOM 1741 O O . ASP D 1 18 ? 13.930 3.952 6.735 1.00 15.46 418 ASP D O 1
ATOM 1746 N N . THR D 1 19 ? 15.350 3.776 8.492 1.00 13.88 419 THR D N 1
ATOM 1747 C CA . THR D 1 19 ? 15.656 2.363 8.215 1.00 14.32 419 THR D CA 1
ATOM 1748 C C . THR D 1 19 ? 14.558 1.573 8.949 1.00 13.99 419 THR D C 1
ATOM 1749 O O . THR D 1 19 ? 13.772 2.156 9.728 1.00 14.44 419 THR D O 1
ATOM 1753 N N . PHE D 1 20 ? 14.487 0.280 8.637 1.00 13.77 420 PHE D N 1
ATOM 1754 C CA . PHE D 1 20 ? 13.383 -0.563 9.161 1.00 13.49 420 PHE D CA 1
ATOM 1755 C C . PHE D 1 20 ? 14.000 -1.844 9.709 1.00 13.70 420 PHE D C 1
ATOM 1756 O O . PHE D 1 20 ? 14.801 -2.504 9.018 1.00 13.82 420 PHE D O 1
ATOM 1764 N N . THR D 1 21 ? 13.710 -2.122 10.980 1.00 13.23 421 THR D N 1
ATOM 1765 C CA . THR D 1 21 ? 14.247 -3.307 11.649 1.00 13.76 421 THR D CA 1
ATOM 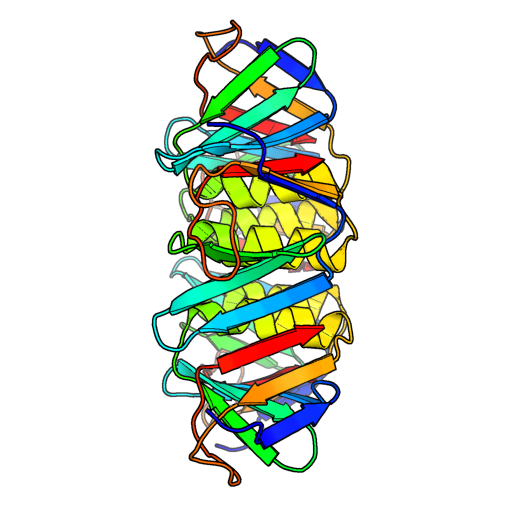1766 C C . THR D 1 21 ? 13.225 -4.439 11.693 1.00 13.61 421 THR D C 1
ATOM 1767 O O . THR D 1 21 ? 12.005 -4.208 11.835 1.00 12.47 421 THR D O 1
ATOM 1771 N N . VAL D 1 22 ? 13.701 -5.676 11.510 1.00 12.93 422 VAL D N 1
ATOM 1772 C CA . VAL D 1 22 ? 12.790 -6.835 11.624 1.00 14.07 422 VAL D CA 1
ATOM 1773 C C . VAL D 1 22 ? 13.459 -7.838 12.550 1.00 13.53 422 VAL D C 1
ATOM 1774 O O . VAL D 1 22 ? 14.671 -7.933 12.586 1.00 13.90 422 VAL D O 1
ATOM 1778 N N . LYS D 1 23 ? 12.660 -8.528 13.359 1.00 12.64 423 LYS D N 1
ATOM 1779 C CA . LYS D 1 23 ? 13.216 -9.564 14.234 1.00 12.34 423 LYS D CA 1
ATOM 1780 C C . LYS D 1 23 ? 12.665 -10.896 13.712 1.00 12.30 423 LYS D C 1
ATOM 1781 O O . LYS D 1 23 ? 11.455 -11.064 13.564 1.00 11.61 423 LYS D O 1
ATOM 1787 N N . VAL D 1 24 ? 13.577 -11.776 13.270 1.00 12.49 424 VAL D N 1
ATOM 1788 C CA . VAL D 1 24 ? 13.215 -13.110 12.762 1.00 14.06 424 VAL D CA 1
ATOM 1789 C C . VAL D 1 24 ? 14.168 -14.060 13.476 1.00 14.77 424 VAL D C 1
ATOM 1790 O O . VAL D 1 24 ? 15.362 -13.804 13.584 1.00 14.78 424 VAL D O 1
ATOM 1794 N N . GLY D 1 25 ? 13.617 -15.120 14.068 1.00 15.73 425 GLY D N 1
ATOM 1795 C CA . GLY D 1 25 ? 14.506 -16.030 14.786 1.00 16.10 425 GLY D CA 1
ATOM 1796 C C . GLY D 1 25 ? 15.200 -15.378 15.955 1.00 16.09 425 GLY D C 1
ATOM 1797 O O . GLY D 1 25 ? 14.561 -14.769 16.810 1.00 16.89 425 GLY D O 1
ATOM 1798 N N . ASP D 1 26 ? 16.529 -15.424 16.016 1.00 15.61 426 ASP D N 1
ATOM 1799 C CA . ASP D 1 26 ? 17.231 -14.841 17.137 1.00 16.85 426 ASP D CA 1
ATOM 1800 C C . ASP D 1 26 ? 17.996 -13.569 16.770 1.00 16.98 426 ASP D C 1
ATOM 1801 O O . ASP D 1 26 ? 18.874 -13.119 17.509 1.00 17.77 426 ASP D O 1
ATOM 1806 N N . LYS D 1 27 ? 17.585 -12.971 15.662 1.00 16.99 427 LYS D N 1
ATOM 1807 C CA . LYS D 1 27 ? 18.318 -11.787 15.188 1.00 17.34 427 LYS D CA 1
ATOM 1808 C C . LYS D 1 27 ? 17.431 -10.615 14.795 1.00 16.10 427 LYS D C 1
ATOM 1809 O O . LYS D 1 27 ? 16.409 -10.813 14.158 1.00 16.01 427 LYS D O 1
ATOM 1815 N N . GLU D 1 28 ? 17.889 -9.430 15.175 1.00 16.15 428 GLU D N 1
ATOM 1816 C CA . GLU D 1 28 ? 17.272 -8.164 14.762 1.00 16.14 428 GLU D CA 1
ATOM 1817 C C . GLU D 1 28 ? 18.158 -7.740 13.578 1.00 15.44 428 GLU D C 1
ATOM 1818 O O . GLU D 1 28 ? 19.367 -7.669 13.744 1.00 16.03 428 GLU D O 1
ATOM 1824 N N . LEU D 1 29 ? 17.560 -7.465 12.430 1.00 15.12 429 LEU D N 1
ATOM 1825 C CA . LEU D 1 29 ? 18.322 -7.058 11.229 1.00 15.34 429 LEU D CA 1
ATOM 1826 C C . LEU D 1 29 ? 17.624 -5.810 10.680 1.00 15.30 429 LEU D C 1
ATOM 1827 O O . LEU D 1 29 ? 16.424 -5.623 10.878 1.00 15.70 429 LEU D O 1
ATOM 1832 N N . ALA D 1 30 ? 18.369 -4.944 9.989 1.00 14.26 430 ALA D N 1
ATOM 1833 C CA . ALA D 1 30 ? 17.742 -3.700 9.517 1.00 12.69 430 ALA D CA 1
ATOM 1834 C C . ALA D 1 30 ? 18.001 -3.475 8.041 1.00 12.40 430 ALA D C 1
ATOM 1835 O O . ALA D 1 30 ? 19.104 -3.807 7.540 1.00 12.36 430 ALA D O 1
ATOM 1837 N N . THR D 1 31 ? 17.065 -2.812 7.390 1.00 11.55 431 THR D N 1
ATOM 1838 C CA . THR D 1 31 ? 17.222 -2.528 5.978 1.00 10.96 431 THR D CA 1
ATOM 1839 C C . THR D 1 31 ? 17.005 -1.042 5.670 1.00 12.21 431 THR D C 1
ATOM 1840 O O . THR D 1 31 ? 16.191 -0.376 6.312 1.00 11.79 431 THR D O 1
ATOM 1844 N N . ASN D 1 32 ? 17.779 -0.563 4.680 1.00 12.35 432 ASN D N 1
ATOM 1845 C CA . ASN D 1 32 ? 17.623 0.831 4.240 1.00 13.24 432 ASN D CA 1
ATOM 1846 C C . ASN D 1 32 ? 16.766 0.916 2.967 1.00 13.57 432 ASN D C 1
ATOM 1847 O O . ASN D 1 32 ? 16.539 2.027 2.423 1.00 14.76 432 ASN D O 1
ATOM 1852 N N . ARG D 1 33 ? 16.154 -0.191 2.520 1.00 12.83 433 ARG D N 1
ATOM 1853 C CA . ARG D 1 33 ? 15.324 -0.205 1.327 1.00 13.09 433 ARG D CA 1
ATOM 1854 C C . ARG D 1 33 ? 13.892 0.162 1.709 1.00 14.43 433 ARG D C 1
ATOM 1855 O O . ARG D 1 33 ? 13.191 -0.640 2.347 1.00 14.00 433 ARG D O 1
ATOM 1863 N N . ALA D 1 34 ? 13.453 1.382 1.370 1.00 13.46 434 ALA D N 1
ATOM 1864 C CA . ALA D 1 34 ? 12.111 1.800 1.740 1.00 14.54 434 ALA D CA 1
ATOM 1865 C C . ALA D 1 34 ? 11.005 0.902 1.214 1.00 14.49 434 ALA D C 1
ATOM 1866 O O . ALA D 1 34 ? 9.962 0.753 1.913 1.00 14.53 434 ALA D O 1
ATOM 1868 N N . ASN D 1 35 ? 11.171 0.352 0.011 1.00 14.27 435 ASN D N 1
ATOM 1869 C CA . ASN D 1 35 ? 10.181 -0.507 -0.618 1.00 15.69 435 ASN D CA 1
ATOM 1870 C C . ASN D 1 35 ? 9.888 -1.749 0.235 1.00 14.78 435 ASN D C 1
ATOM 1871 O O . ASN D 1 35 ? 8.787 -2.259 0.162 1.00 15.55 435 ASN D O 1
ATOM 1876 N N . LEU D 1 36 ? 10.826 -2.133 1.084 1.00 13.84 436 LEU D N 1
ATOM 1877 C CA . LEU D 1 36 ? 10.603 -3.359 1.893 1.00 13.15 436 LEU D CA 1
ATOM 1878 C C . LEU D 1 36 ? 9.722 -3.106 3.100 1.00 13.57 436 LEU D C 1
ATOM 1879 O O . LEU D 1 36 ? 9.259 -4.079 3.721 1.00 14.71 436 LEU D O 1
ATOM 1884 N N . GLN D 1 37 ? 9.518 -1.855 3.506 1.00 12.43 437 GLN D N 1
ATOM 1885 C CA . GLN D 1 37 ? 8.732 -1.607 4.739 1.00 12.27 437 GLN D CA 1
ATOM 1886 C C . GLN D 1 37 ? 7.325 -2.118 4.675 1.00 12.47 437 GLN D C 1
ATOM 1887 O O . GLN D 1 37 ? 6.930 -2.947 5.563 1.00 12.70 437 GLN D O 1
ATOM 1893 N N . SER D 1 38 ? 6.601 -1.809 3.618 1.00 12.02 438 SER D N 1
ATOM 1894 C CA . SER D 1 38 ? 5.203 -2.267 3.590 1.00 12.58 438 SER D CA 1
ATOM 1895 C C . SER D 1 38 ? 5.153 -3.770 3.307 1.00 12.44 438 SER D C 1
ATOM 1896 O O . SER D 1 38 ? 4.263 -4.454 3.789 1.00 13.01 438 SER D O 1
ATOM 1899 N N . LEU D 1 39 ? 6.131 -4.292 2.562 1.00 10.45 439 LEU D N 1
ATOM 1900 C CA . LEU D 1 39 ? 6.152 -5.723 2.233 1.00 10.78 439 LEU D CA 1
ATOM 1901 C C . LEU D 1 39 ? 6.392 -6.524 3.535 1.00 10.75 439 LEU D C 1
ATOM 1902 O O . LEU D 1 39 ? 5.718 -7.578 3.718 1.00 11.11 439 LEU D O 1
ATOM 1907 N N . LEU D 1 40 ? 7.340 -6.103 4.358 1.00 10.07 440 LEU D N 1
ATOM 1908 C CA . LEU D 1 40 ? 7.661 -6.810 5.603 1.00 10.62 440 LEU D CA 1
ATOM 1909 C C . LEU D 1 40 ? 6.478 -6.720 6.562 1.00 11.61 440 LEU D C 1
ATOM 1910 O O . LEU D 1 40 ? 6.194 -7.716 7.246 1.00 10.90 440 LEU D O 1
ATOM 1915 N N . LEU D 1 41 ? 5.864 -5.541 6.697 1.00 11.09 441 LEU D N 1
ATOM 1916 C CA . LEU D 1 41 ? 4.720 -5.457 7.664 1.00 11.45 441 LEU D CA 1
ATOM 1917 C C . LEU D 1 41 ? 3.616 -6.379 7.152 1.00 12.00 441 LEU D C 1
ATOM 1918 O O . LEU D 1 41 ? 2.924 -7.063 7.979 1.00 12.63 441 LEU D O 1
ATOM 1923 N N . SER D 1 42 ? 3.369 -6.444 5.840 1.00 10.80 442 SER D N 1
ATOM 1924 C CA . SER D 1 42 ? 2.335 -7.338 5.256 1.00 11.91 442 SER D CA 1
ATOM 1925 C C . SER D 1 42 ? 2.711 -8.785 5.603 1.00 12.40 442 SER D C 1
ATOM 1926 O O . SER D 1 42 ? 1.849 -9.595 5.998 1.00 13.68 442 SER D O 1
ATOM 1929 N N . ALA D 1 43 ? 3.992 -9.120 5.490 1.00 11.69 443 ALA D N 1
ATOM 1930 C CA . ALA D 1 43 ? 4.405 -10.509 5.836 1.00 12.28 443 ALA D CA 1
ATOM 1931 C C . ALA D 1 43 ? 4.155 -10.785 7.323 1.00 12.95 443 ALA D C 1
ATOM 1932 O O . ALA D 1 43 ? 3.818 -11.940 7.695 1.00 13.37 443 ALA D O 1
ATOM 1934 N N . GLN D 1 44 ? 4.365 -9.795 8.171 1.00 11.88 444 GLN D N 1
ATOM 1935 C CA . GLN D 1 44 ? 4.176 -9.969 9.607 1.00 12.48 444 GLN D CA 1
ATOM 1936 C C . GLN D 1 44 ? 2.703 -10.170 9.912 1.00 13.31 444 GLN D C 1
ATOM 1937 O O . GLN D 1 44 ? 2.338 -11.100 10.668 1.00 14.29 444 GLN D O 1
ATOM 1943 N N . ILE D 1 45 ? 1.866 -9.335 9.326 1.00 12.86 445 ILE D N 1
ATOM 1944 C CA . ILE D 1 45 ? 0.416 -9.419 9.595 1.00 13.62 445 ILE D CA 1
ATOM 1945 C C . ILE D 1 45 ? -0.170 -10.738 9.132 1.00 14.77 445 ILE D C 1
ATOM 1946 O O . ILE D 1 45 ? -1.008 -11.363 9.873 1.00 15.17 445 ILE D O 1
ATOM 1951 N N . THR D 1 46 ? 0.262 -11.216 7.974 1.00 14.37 446 THR D N 1
ATOM 1952 C CA . THR D 1 46 ? -0.332 -12.435 7.403 1.00 15.98 446 THR D CA 1
ATOM 1953 C C . THR D 1 46 ? 0.353 -13.723 7.868 1.00 16.49 446 THR D C 1
ATOM 1954 O O . THR D 1 46 ? -0.057 -14.809 7.423 1.00 18.10 446 THR D O 1
ATOM 1958 N N . GLY D 1 47 ? 1.432 -13.616 8.629 1.00 16.50 447 GLY D N 1
ATOM 1959 C CA . GLY D 1 47 ? 2.115 -14.804 9.153 1.00 17.26 447 GLY D CA 1
ATOM 1960 C C . GLY D 1 47 ? 2.966 -15.595 8.181 1.00 17.79 447 GLY D C 1
ATOM 1961 O O . GLY D 1 47 ? 3.154 -16.843 8.321 1.00 17.73 447 GLY D O 1
ATOM 1962 N N . MET D 1 48 ? 3.492 -14.908 7.169 1.00 17.06 448 MET D N 1
ATOM 1963 C CA . MET D 1 48 ? 4.342 -15.543 6.163 1.00 16.86 448 MET D CA 1
ATOM 1964 C C . MET D 1 48 ? 5.679 -15.967 6.736 1.00 15.94 448 MET D C 1
ATOM 1965 O O . MET D 1 48 ? 6.135 -15.436 7.735 1.00 16.19 448 MET D O 1
ATOM 1970 N N . THR D 1 49 ? 6.300 -16.991 6.137 1.00 15.65 449 THR D N 1
ATOM 1971 C CA . THR D 1 49 ? 7.626 -17.378 6.589 1.00 15.77 449 THR D CA 1
ATOM 1972 C C . THR D 1 49 ? 8.569 -16.593 5.676 1.00 14.91 449 THR D C 1
ATOM 1973 O O . THR D 1 49 ? 8.351 -16.571 4.471 1.00 15.85 449 THR D O 1
ATOM 1977 N N . VAL D 1 50 ? 9.510 -15.905 6.275 1.00 14.15 450 VAL D N 1
ATOM 1978 C CA . VAL D 1 50 ? 10.487 -15.152 5.444 1.00 14.05 450 VAL D CA 1
ATOM 1979 C C . VAL D 1 50 ? 11.869 -15.694 5.694 1.00 13.72 450 VAL D C 1
ATOM 1980 O O . VAL D 1 50 ? 12.197 -16.149 6.791 1.00 13.61 450 VAL D O 1
ATOM 1984 N N . THR D 1 51 ? 12.738 -15.573 4.685 1.00 12.79 451 THR D N 1
ATOM 1985 C CA . THR D 1 51 ? 14.124 -15.964 4.844 1.00 13.01 451 THR D CA 1
ATOM 1986 C C . THR D 1 51 ? 14.899 -14.668 4.504 1.00 12.95 451 THR D C 1
ATOM 1987 O O . THR D 1 51 ? 14.634 -14.100 3.422 1.00 13.07 451 THR D O 1
ATOM 1991 N N . ILE D 1 52 ? 15.737 -14.247 5.418 1.00 12.61 452 ILE D N 1
ATOM 1992 C CA . ILE D 1 52 ? 16.569 -13.050 5.182 1.00 13.44 452 ILE D CA 1
ATOM 1993 C C . ILE D 1 52 ? 17.980 -13.538 4.820 1.00 13.75 452 ILE D C 1
ATOM 1994 O O . ILE D 1 52 ? 18.582 -14.334 5.561 1.00 13.86 452 ILE D O 1
ATOM 1999 N N . LYS D 1 53 ? 18.503 -13.062 3.679 1.00 13.28 453 LYS D N 1
ATOM 2000 C CA . LYS D 1 53 ? 19.846 -13.448 3.250 1.00 14.09 453 LYS D CA 1
ATOM 2001 C C . LYS D 1 53 ? 20.743 -12.238 3.457 1.00 14.19 453 LYS D C 1
ATOM 2002 O O . LYS D 1 53 ? 20.411 -11.139 2.999 1.00 14.51 453 LYS D O 1
ATOM 2008 N N . THR D 1 54 ? 21.837 -12.441 4.159 1.00 14.05 454 THR D N 1
ATOM 2009 C CA . THR D 1 54 ? 22.818 -11.391 4.409 1.00 14.50 454 THR D CA 1
ATOM 2010 C C . THR D 1 54 ? 24.126 -11.927 4.933 1.00 15.64 454 THR D C 1
ATOM 2011 O O . THR D 1 54 ? 24.175 -12.934 5.663 1.00 15.82 454 THR D O 1
ATOM 2015 N N . ASN D 1 55 ? 25.219 -11.273 4.522 1.00 16.23 455 ASN D N 1
ATOM 2016 C CA . ASN D 1 55 ? 26.542 -11.631 5.017 1.00 17.39 455 ASN D CA 1
ATOM 2017 C C . ASN D 1 55 ? 26.754 -11.029 6.420 1.00 17.67 455 ASN D C 1
ATOM 2018 O O . ASN D 1 55 ? 27.704 -11.387 7.124 1.00 19.13 455 ASN D O 1
ATOM 2023 N N . ALA D 1 56 ? 25.914 -10.053 6.813 1.00 16.63 456 ALA D N 1
ATOM 2024 C CA . ALA D 1 56 ? 26.012 -9.394 8.108 1.00 16.30 456 ALA D CA 1
ATOM 2025 C C . ALA D 1 56 ? 25.009 -10.063 9.031 1.00 16.82 456 ALA D C 1
ATOM 2026 O O . ALA D 1 56 ? 24.107 -9.424 9.562 1.00 16.36 456 ALA D O 1
ATOM 2028 N N . CYS D 1 57 ? 25.217 -11.362 9.229 1.00 16.75 457 CYS D N 1
ATOM 2029 C CA . CYS D 1 57 ? 24.295 -12.163 10.028 1.00 17.59 457 CYS D CA 1
ATOM 2030 C C . CYS D 1 57 ? 24.571 -12.106 11.525 1.00 18.09 457 CYS D C 1
ATOM 2031 O O . CYS D 1 57 ? 25.083 -13.058 12.114 1.00 19.08 457 CYS D O 1
ATOM 2034 N N . HIS D 1 58 ? 24.268 -10.960 12.120 1.00 18.74 458 HIS D N 1
ATOM 2035 C CA . HIS D 1 58 ? 24.470 -10.676 13.541 1.00 19.79 458 HIS D CA 1
ATOM 2036 C C . HIS D 1 58 ? 23.434 -9.629 13.930 1.00 19.98 458 HIS D C 1
ATOM 2037 O O . HIS D 1 58 ? 22.838 -8.998 13.057 1.00 19.76 458 HIS D O 1
ATOM 2044 N N . ASN D 1 59 ? 23.217 -9.430 15.228 1.00 19.76 459 ASN D N 1
ATOM 2045 C CA . ASN D 1 59 ? 22.242 -8.444 15.670 1.00 19.97 459 ASN D CA 1
ATOM 2046 C C . ASN D 1 59 ? 22.642 -7.051 15.204 1.00 20.13 459 ASN D C 1
ATOM 2047 O O . ASN D 1 59 ? 23.751 -6.602 15.467 1.00 21.13 459 ASN D O 1
ATOM 2056 N N . GLY D 1 60 ? 21.708 -6.388 14.535 1.00 19.73 460 GLY D N 1
ATOM 2057 C CA . GLY D 1 60 ? 21.945 -5.046 14.044 1.00 19.61 460 GLY D CA 1
ATOM 2058 C C . GLY D 1 60 ? 22.536 -5.054 12.648 1.00 19.43 460 GLY D C 1
ATOM 2059 O O . GLY D 1 60 ? 22.831 -3.973 12.107 1.00 20.18 460 GLY D O 1
ATOM 2060 N N . GLY D 1 61 ? 22.723 -6.242 12.082 1.00 18.01 461 GLY D N 1
ATOM 2061 C CA . GLY D 1 61 ? 23.268 -6.363 10.735 1.00 16.59 461 GLY D CA 1
ATOM 2062 C C . GLY D 1 61 ? 22.329 -5.858 9.664 1.00 15.88 461 GLY D C 1
ATOM 2063 O O . GLY D 1 61 ? 21.103 -5.902 9.800 1.00 15.75 461 GLY D O 1
ATOM 2064 N N . GLY D 1 62 ? 22.877 -5.361 8.564 1.00 13.80 462 GLY D N 1
ATOM 2065 C CA . GLY D 1 62 ? 22.011 -4.905 7.502 1.00 13.12 462 GLY D CA 1
ATOM 2066 C C . GLY D 1 62 ? 21.635 -5.964 6.489 1.00 12.16 462 GLY D C 1
ATOM 2067 O O . GLY D 1 62 ? 22.312 -6.996 6.391 1.00 12.41 462 GLY D O 1
ATOM 2068 N N . PHE D 1 63 ? 20.547 -5.776 5.753 1.00 11.36 463 PHE D N 1
ATOM 2069 C CA . PHE D 1 63 ? 20.160 -6.681 4.702 1.00 10.67 463 PHE D CA 1
ATOM 2070 C C . PHE D 1 63 ? 19.351 -5.974 3.652 1.00 10.84 463 PHE D C 1
ATOM 2071 O O . PHE D 1 63 ? 18.805 -4.876 3.923 1.00 11.89 463 PHE D O 1
ATOM 2079 N N . SER D 1 64 ? 19.254 -6.597 2.495 1.00 10.78 464 SER D N 1
ATOM 2080 C CA . SER D 1 64 ? 18.412 -6.158 1.408 1.00 11.37 464 SER D CA 1
ATOM 2081 C C . SER D 1 64 ? 17.663 -7.303 0.748 1.00 11.79 464 SER D C 1
ATOM 2082 O O . SER D 1 64 ? 16.698 -7.073 0.049 1.00 14.23 464 SER D O 1
ATOM 2085 N N . GLU D 1 65 ? 18.087 -8.553 0.980 1.00 11.09 465 GLU D N 1
ATOM 2086 C CA . GLU D 1 65 ? 17.466 -9.685 0.306 1.00 11.49 465 GLU D CA 1
ATOM 2087 C C . GLU D 1 65 ? 16.540 -10.483 1.244 1.00 10.63 465 GLU D C 1
ATOM 2088 O O . GLU D 1 65 ? 16.950 -10.807 2.338 1.00 10.97 465 GLU D O 1
ATOM 2094 N N . VAL D 1 66 ? 15.344 -10.688 0.753 1.00 10.72 466 VAL D N 1
ATOM 2095 C CA . VAL D 1 66 ? 14.261 -11.366 1.545 1.00 11.13 466 VAL D CA 1
ATOM 2096 C C . VAL D 1 66 ? 13.483 -12.245 0.615 1.00 10.22 466 VAL D C 1
ATOM 2097 O O . VAL D 1 66 ? 13.073 -11.845 -0.491 1.00 9.94 466 VAL D O 1
ATOM 2104 N N . ILE D 1 67 ? 13.206 -13.492 1.063 1.00 10.30 467 ILE D N 1
ATOM 2105 C CA . ILE D 1 67 ? 12.331 -14.394 0.337 1.00 10.47 467 ILE D CA 1
ATOM 2106 C C . ILE D 1 67 ? 11.006 -14.507 1.159 1.00 9.75 467 ILE D C 1
ATOM 2107 O O . ILE D 1 67 ? 11.099 -14.630 2.388 1.00 10.51 467 ILE D O 1
ATOM 2112 N N . PHE D 1 68 ? 9.903 -14.318 0.474 1.00 10.12 468 PHE D N 1
ATOM 2113 C CA . PHE D 1 68 ? 8.567 -14.331 1.132 1.00 11.03 468 PHE D CA 1
ATOM 2114 C C . PHE D 1 68 ? 7.893 -15.617 0.662 1.00 12.31 468 PHE D C 1
ATOM 2115 O O . PHE D 1 68 ? 7.682 -15.847 -0.507 1.00 10.85 468 PHE D O 1
ATOM 2123 N N . ARG D 1 69 ? 7.510 -16.461 1.650 1.00 15.75 469 ARG D N 1
ATOM 2124 C CA . ARG D 1 69 ? 6.801 -17.724 1.334 1.00 19.87 469 ARG D CA 1
ATOM 2125 C C . ARG D 1 69 ? 5.474 -17.773 2.103 1.00 20.75 469 ARG D C 1
ATOM 2126 O O . ARG D 1 69 ? 5.462 -17.431 3.287 1.00 22.25 469 ARG D O 1
ATOM 2135 N N . THR E 1 1 ? 2.640 -9.575 -26.505 1.00 24.01 501 THR E N 1
ATOM 2136 C CA . THR E 1 1 ? 3.722 -10.315 -25.801 1.00 23.77 501 THR E CA 1
ATOM 2137 C C . THR E 1 1 ? 3.132 -11.684 -25.446 1.00 23.77 501 THR E C 1
ATOM 2138 O O . THR E 1 1 ? 2.010 -11.781 -24.919 1.00 23.59 501 THR E O 1
ATOM 2142 N N . PRO E 1 2 ? 3.866 -12.767 -25.723 1.00 23.53 502 PRO E N 1
ATOM 2143 C CA . PRO E 1 2 ? 3.317 -14.097 -25.409 1.00 23.30 502 PRO E CA 1
ATOM 2144 C C . PRO E 1 2 ? 3.270 -14.480 -23.938 1.00 22.70 502 PRO E C 1
ATOM 2145 O O . PRO E 1 2 ? 4.091 -14.019 -23.139 1.00 22.08 502 PRO E O 1
ATOM 2149 N N . ASP E 1 3 ? 2.278 -15.310 -23.600 1.00 22.24 503 ASP E N 1
ATOM 2150 C CA . ASP E 1 3 ? 2.149 -15.824 -22.238 1.00 22.07 503 ASP E CA 1
ATOM 2151 C C . ASP E 1 3 ? 3.385 -16.699 -22.000 1.00 21.47 503 ASP E C 1
ATOM 2152 O O . ASP E 1 3 ? 3.767 -17.505 -22.875 1.00 22.33 503 ASP E O 1
ATOM 2157 N N . CYS E 1 4 ? 3.932 -16.623 -20.800 1.00 19.74 504 CYS E N 1
ATOM 2158 C CA . CYS E 1 4 ? 5.100 -17.428 -20.466 1.00 19.06 504 CYS E CA 1
ATOM 2159 C C . CYS E 1 4 ? 4.709 -18.484 -19.426 1.00 19.02 504 CYS E C 1
ATOM 2160 O O . CYS E 1 4 ? 4.877 -19.697 -19.656 1.00 18.47 504 CYS E O 1
ATOM 2163 N N . VAL E 1 5 ? 4.118 -18.030 -18.321 1.00 18.39 505 VAL E N 1
ATOM 2164 C CA . VAL E 1 5 ? 3.693 -18.950 -17.257 1.00 17.88 505 VAL E CA 1
ATOM 2165 C C . VAL E 1 5 ? 2.417 -18.434 -16.624 1.00 17.99 505 VAL E C 1
ATOM 2166 O O . VAL E 1 5 ? 2.201 -17.206 -16.534 1.00 16.80 505 VAL E O 1
ATOM 2173 N N . THR E 1 6 ? 1.559 -19.365 -16.211 1.00 17.47 506 THR E N 1
ATOM 2174 C CA . THR E 1 6 ? 0.304 -19.019 -15.532 1.00 17.42 506 THR E CA 1
ATOM 2175 C C . THR E 1 6 ? 0.202 -19.916 -14.312 1.00 17.67 506 THR E C 1
ATOM 2176 O O . THR E 1 6 ? 0.500 -21.147 -14.391 1.00 17.72 506 THR E O 1
ATOM 2180 N N . GLY E 1 7 ? -0.257 -19.345 -13.212 1.00 16.71 507 GLY E N 1
ATOM 2181 C CA . GLY E 1 7 ? -0.351 -20.104 -11.975 1.00 16.78 507 GLY E CA 1
ATOM 2182 C C . GLY E 1 7 ? -0.363 -19.267 -10.736 1.00 16.84 507 GLY E C 1
ATOM 2183 O O . GLY E 1 7 ? -0.488 -18.040 -10.807 1.00 16.83 507 GLY E O 1
ATOM 2184 N N . LYS E 1 8 ? -0.331 -19.913 -9.576 1.00 16.64 508 LYS E N 1
ATOM 2185 C CA . LYS E 1 8 ? -0.284 -19.189 -8.325 1.00 16.88 508 LYS E CA 1
ATOM 2186 C C . LYS E 1 8 ? 1.156 -18.891 -7.989 1.00 16.55 508 LYS E C 1
ATOM 2187 O O . LYS E 1 8 ? 2.078 -19.619 -8.417 1.00 17.55 508 LYS E O 1
ATOM 2193 N N . VAL E 1 9 ? 1.381 -17.781 -7.296 1.00 15.69 509 VAL E N 1
ATOM 2194 C CA . VAL E 1 9 ? 2.746 -17.410 -6.931 1.00 15.29 509 VAL E CA 1
ATOM 2195 C C . VAL E 1 9 ? 3.245 -18.308 -5.825 1.00 15.99 509 VAL E C 1
ATOM 2196 O O . VAL E 1 9 ? 2.657 -18.296 -4.720 1.00 17.45 509 VAL E O 1
ATOM 2200 N N . GLU E 1 10 ? 4.357 -19.022 -6.080 1.00 15.63 510 GLU E N 1
ATOM 2201 C CA . GLU E 1 10 ? 4.951 -19.928 -5.077 1.00 15.76 510 GLU E CA 1
ATOM 2202 C C . GLU E 1 10 ? 5.730 -19.148 -4.029 1.00 14.97 510 GLU E C 1
ATOM 2203 O O . GLU E 1 10 ? 5.599 -19.357 -2.808 1.00 14.45 510 GLU E O 1
ATOM 2214 N N . TYR E 1 11 ? 6.610 -18.228 -4.477 1.00 12.99 511 TYR E N 1
ATOM 2215 C CA . TYR E 1 11 ? 7.308 -17.382 -3.537 1.00 12.35 511 TYR E CA 1
ATOM 2216 C C . TYR E 1 11 ? 7.746 -16.122 -4.296 1.00 11.18 511 TYR E C 1
ATOM 2217 O O . TYR E 1 11 ? 7.632 -16.076 -5.506 1.00 11.99 511 TYR E O 1
ATOM 2226 N N . THR E 1 12 ? 8.097 -15.126 -3.537 1.00 11.01 512 THR E N 1
ATOM 2227 C CA . THR E 1 12 ? 8.637 -13.864 -4.139 1.00 11.12 512 THR E CA 1
ATOM 2228 C C . THR E 1 12 ? 9.932 -13.569 -3.427 1.00 11.34 512 THR E C 1
ATOM 2229 O O . THR E 1 12 ? 10.193 -13.979 -2.289 1.00 10.93 512 THR E O 1
ATOM 2233 N N . LYS E 1 13 ? 10.804 -12.760 -4.071 1.00 10.48 513 LYS E N 1
ATOM 2234 C CA . LYS E 1 13 ? 12.057 -12.443 -3.455 1.00 10.57 513 LYS E CA 1
ATOM 2235 C C . LYS E 1 13 ? 12.489 -11.005 -3.842 1.00 10.63 513 LYS E C 1
ATOM 2236 O O . LYS E 1 13 ? 12.358 -10.682 -5.016 1.00 11.13 513 LYS E O 1
ATOM 2242 N N . TYR E 1 14 ? 12.921 -10.249 -2.870 1.00 10.39 514 TYR E N 1
ATOM 2243 C CA . TYR E 1 14 ? 13.423 -8.879 -3.123 1.00 10.88 514 TYR E CA 1
ATOM 2244 C C . TYR E 1 14 ? 14.941 -9.085 -3.309 1.00 11.33 514 TYR E C 1
ATOM 2245 O O . TYR E 1 14 ? 15.633 -9.631 -2.455 1.00 11.17 514 TYR E O 1
ATOM 2254 N N . ASN E 1 15 ? 15.458 -8.484 -4.386 1.00 11.89 515 ASN E N 1
ATOM 2255 C CA . ASN E 1 15 ? 16.892 -8.620 -4.732 1.00 12.25 515 ASN E CA 1
ATOM 2256 C C . ASN E 1 15 ? 17.755 -7.434 -4.350 1.00 13.02 515 ASN E C 1
ATOM 2257 O O . ASN E 1 15 ? 17.250 -6.327 -4.182 1.00 12.76 515 ASN E O 1
ATOM 2262 N N . ASP E 1 16 ? 19.073 -7.677 -4.242 1.00 12.93 516 ASP E N 1
ATOM 2263 C CA . ASP E 1 16 ? 19.973 -6.617 -3.819 1.00 14.10 516 ASP E CA 1
ATOM 2264 C C . ASP E 1 16 ? 19.938 -5.382 -4.754 1.00 14.37 516 ASP E C 1
ATOM 2265 O O . ASP E 1 16 ? 20.269 -4.260 -4.309 1.00 14.83 516 ASP E O 1
ATOM 2270 N N . ASP E 1 17 ? 19.599 -5.612 -6.010 1.00 15.02 517 ASP E N 1
ATOM 2271 C CA . ASP E 1 17 ? 19.525 -4.492 -6.968 1.00 16.12 517 ASP E CA 1
ATOM 2272 C C . ASP E 1 17 ? 18.130 -3.861 -7.136 1.00 16.67 517 ASP E C 1
ATOM 2273 O O . ASP E 1 17 ? 17.862 -3.107 -8.082 1.00 17.15 517 ASP E O 1
ATOM 2278 N N . ASP E 1 18 ? 17.261 -4.124 -6.155 1.00 15.43 518 ASP E N 1
ATOM 2279 C CA . ASP E 1 18 ? 15.895 -3.617 -6.136 1.00 15.57 518 ASP E CA 1
ATOM 2280 C C . ASP E 1 18 ? 14.946 -4.238 -7.127 1.00 15.35 518 ASP E C 1
ATOM 2281 O O . ASP E 1 18 ? 13.791 -3.779 -7.262 1.00 16.15 518 ASP E O 1
ATOM 2286 N N . THR E 1 19 ? 15.379 -5.298 -7.832 1.00 13.91 519 THR E N 1
ATOM 2287 C CA . THR E 1 19 ? 14.480 -5.994 -8.727 1.00 14.14 519 THR E CA 1
ATOM 2288 C C . THR E 1 19 ? 13.711 -6.988 -7.816 1.00 13.28 519 THR E C 1
ATOM 2289 O O . THR E 1 19 ? 14.074 -7.145 -6.639 1.00 12.88 519 THR E O 1
ATOM 2293 N N . PHE E 1 20 ? 12.707 -7.614 -8.396 1.00 13.34 520 PHE E N 1
ATOM 2294 C CA . PHE E 1 20 ? 11.795 -8.489 -7.607 1.00 12.83 520 PHE E CA 1
ATOM 2295 C C . PHE E 1 20 ? 11.552 -9.751 -8.419 1.00 12.43 520 PHE E C 1
ATOM 2296 O O . PHE E 1 20 ? 11.098 -9.716 -9.552 1.00 12.04 520 PHE E O 1
ATOM 2304 N N . THR E 1 21 ? 11.832 -10.896 -7.794 1.00 12.19 521 THR E N 1
ATOM 2305 C CA . THR E 1 21 ? 11.677 -12.187 -8.431 1.00 13.12 521 THR E CA 1
ATOM 2306 C C . THR E 1 21 ? 10.388 -12.879 -7.978 1.00 13.50 521 THR E C 1
ATOM 2307 O O . THR E 1 21 ? 10.033 -12.763 -6.810 1.00 13.75 521 THR E O 1
ATOM 2311 N N . VAL E 1 22 ? 9.725 -13.527 -8.909 1.00 13.71 522 VAL E N 1
ATOM 2312 C CA . VAL E 1 22 ? 8.513 -14.293 -8.624 1.00 14.44 522 VAL E CA 1
ATOM 2313 C C . VAL E 1 22 ? 8.690 -15.685 -9.218 1.00 15.10 522 VAL E C 1
ATOM 2314 O O . VAL E 1 22 ? 9.223 -15.838 -10.321 1.00 14.89 522 VAL E O 1
ATOM 2321 N N . LYS E 1 23 ? 8.264 -16.708 -8.476 1.00 15.11 523 LYS E N 1
ATOM 2322 C CA . LYS E 1 23 ? 8.303 -18.072 -8.999 1.00 15.96 523 LYS E CA 1
ATOM 2323 C C . LYS E 1 23 ? 6.865 -18.470 -9.277 1.00 16.30 523 LYS E C 1
ATOM 2324 O O . LYS E 1 23 ? 6.036 -18.413 -8.351 1.00 15.71 523 LYS E O 1
ATOM 2330 N N . VAL E 1 24 ? 6.536 -18.694 -10.538 1.00 16.79 524 VAL E N 1
ATOM 2331 C CA . VAL E 1 24 ? 5.203 -19.116 -10.974 1.00 19.16 524 VAL E CA 1
ATOM 2332 C C . VAL E 1 24 ? 5.458 -20.297 -11.912 1.00 20.48 524 VAL E C 1
ATOM 2333 O O . VAL E 1 24 ? 6.312 -20.228 -12.796 1.00 20.05 524 VAL E O 1
ATOM 2337 N N . GLY E 1 25 ? 4.720 -21.392 -11.733 1.00 21.95 525 GLY E N 1
ATOM 2338 C CA . GLY E 1 25 ? 4.945 -22.533 -12.616 1.00 23.13 525 GLY E CA 1
ATOM 2339 C C . GLY E 1 25 ? 6.357 -23.057 -12.392 1.00 23.77 525 GLY E C 1
ATOM 2340 O O . GLY E 1 25 ? 6.820 -23.121 -11.244 1.00 24.49 525 GLY E O 1
ATOM 2341 N N . ASP E 1 26 ? 7.092 -23.331 -13.471 1.00 25.02 526 ASP E N 1
ATOM 2342 C CA . ASP E 1 26 ? 8.471 -23.847 -13.328 1.00 25.92 526 ASP E CA 1
ATOM 2343 C C . ASP E 1 26 ? 9.579 -22.814 -13.543 1.00 25.85 526 ASP E C 1
ATOM 2344 O O . ASP E 1 26 ? 10.781 -23.170 -13.691 1.00 26.40 526 ASP E O 1
ATOM 2349 N N . LYS E 1 27 ? 9.214 -21.539 -13.460 1.00 24.39 527 LYS E N 1
ATOM 2350 C CA . LYS E 1 27 ? 10.187 -20.490 -13.727 1.00 23.63 527 LYS E CA 1
ATOM 2351 C C . LYS E 1 27 ? 10.267 -19.396 -12.691 1.00 22.23 527 LYS E C 1
ATOM 2352 O O . LYS E 1 27 ? 9.242 -18.998 -12.125 1.00 21.31 527 LYS E O 1
ATOM 2358 N N . GLU E 1 28 ? 11.491 -18.919 -12.459 1.00 20.74 528 GLU E N 1
ATOM 2359 C CA . GLU E 1 28 ? 11.730 -17.775 -11.593 1.00 19.86 528 GLU E CA 1
ATOM 2360 C C . GLU E 1 28 ? 11.909 -16.657 -12.622 1.00 18.81 528 GLU E C 1
ATOM 2361 O O . GLU E 1 28 ? 12.699 -16.824 -13.553 1.00 18.15 528 GLU E O 1
ATOM 2367 N N . LEU E 1 29 ? 11.143 -15.577 -12.508 1.00 16.81 529 LEU E N 1
ATOM 2368 C CA . LEU E 1 29 ? 11.246 -14.424 -13.447 1.00 15.77 529 LEU E CA 1
ATOM 2369 C C . LEU E 1 29 ? 11.400 -13.182 -12.580 1.00 14.97 529 LEU E C 1
ATOM 2370 O O . LEU E 1 29 ? 10.958 -13.160 -11.426 1.00 14.14 529 LEU E O 1
ATOM 2375 N N . ALA E 1 30 ? 12.050 -12.130 -13.106 1.00 13.28 530 ALA E N 1
ATOM 2376 C CA . ALA E 1 30 ? 12.311 -10.950 -12.318 1.00 12.74 530 ALA E CA 1
ATOM 2377 C C . ALA E 1 30 ? 11.881 -9.681 -13.021 1.00 12.11 530 ALA E C 1
ATOM 2378 O O . ALA E 1 30 ? 11.908 -9.623 -14.255 1.00 11.73 530 ALA E O 1
ATOM 2380 N N . THR E 1 31 ? 11.409 -8.717 -12.227 1.00 11.53 531 THR E N 1
ATOM 2381 C CA . THR E 1 31 ? 10.969 -7.438 -12.798 1.00 10.66 531 THR E CA 1
ATOM 2382 C C . THR E 1 31 ? 11.659 -6.268 -12.107 1.00 11.45 531 THR E C 1
ATOM 2383 O O . THR E 1 31 ? 12.008 -6.305 -10.912 1.00 11.51 531 THR E O 1
ATOM 2387 N N . ASN E 1 32 ? 11.938 -5.211 -12.911 1.00 11.60 532 ASN E N 1
ATOM 2388 C CA . ASN E 1 32 ? 12.528 -3.981 -12.406 1.00 13.06 532 ASN E CA 1
ATOM 2389 C C . ASN E 1 32 ? 11.476 -2.879 -12.199 1.00 13.24 532 ASN E C 1
ATOM 2390 O O . ASN E 1 32 ? 11.823 -1.740 -11.826 1.00 14.83 532 ASN E O 1
ATOM 2395 N N . ARG E 1 33 ? 10.181 -3.224 -12.313 1.00 13.28 533 ARG E N 1
ATOM 2396 C CA . ARG E 1 33 ? 9.124 -2.199 -12.128 1.00 13.32 533 ARG E CA 1
ATOM 2397 C C . ARG E 1 33 ? 8.722 -2.209 -10.656 1.00 14.15 533 ARG E C 1
ATOM 2398 O O . ARG E 1 33 ? 8.188 -3.222 -10.185 1.00 14.11 533 ARG E O 1
ATOM 2406 N N . ALA E 1 34 ? 9.116 -1.190 -9.910 1.00 13.75 534 ALA E N 1
ATOM 2407 C CA . ALA E 1 34 ? 8.849 -1.107 -8.474 1.00 13.77 534 ALA E CA 1
ATOM 2408 C C . ALA E 1 34 ? 7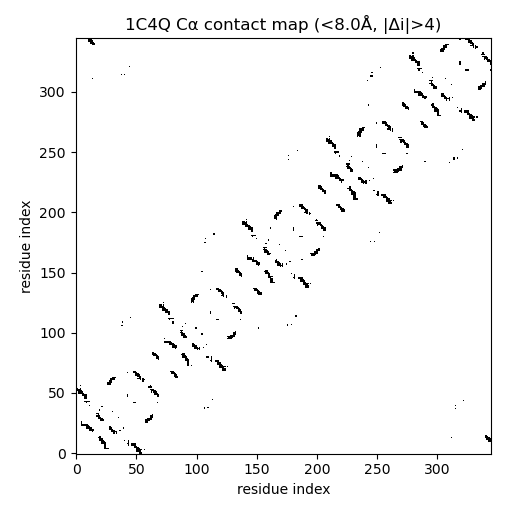.357 -1.180 -8.131 1.00 14.16 534 ALA E C 1
ATOM 2409 O O . ALA E 1 34 ? 7.010 -1.745 -7.061 1.00 14.02 534 ALA E O 1
ATOM 2411 N N . ASN E 1 35 ? 6.521 -0.637 -9.002 1.00 14.21 535 ASN E N 1
ATOM 2412 C CA . ASN E 1 35 ? 5.066 -0.613 -8.760 1.00 15.56 535 ASN E CA 1
ATOM 2413 C C . ASN E 1 35 ? 4.502 -2.017 -8.653 1.00 15.17 535 ASN E C 1
ATOM 2414 O O . ASN E 1 35 ? 3.420 -2.194 -8.044 1.00 15.56 535 ASN E O 1
ATOM 2419 N N . LEU E 1 36 ? 5.140 -2.986 -9.291 1.00 13.29 536 LEU E N 1
ATOM 2420 C CA . LEU E 1 36 ? 4.645 -4.354 -9.272 1.00 12.76 536 LEU E CA 1
ATOM 2421 C C . LEU E 1 36 ? 4.940 -5.114 -7.985 1.00 12.39 536 LEU E C 1
ATOM 2422 O O . LEU E 1 36 ? 4.336 -6.199 -7.810 1.00 13.52 536 LEU E O 1
ATOM 2427 N N . GLN E 1 37 ? 5.806 -4.608 -7.125 1.00 11.35 537 GLN E N 1
ATOM 2428 C CA . GLN E 1 37 ? 6.197 -5.369 -5.915 1.00 10.75 537 GLN E CA 1
ATOM 2429 C C . GLN E 1 37 ? 5.036 -5.628 -4.987 1.00 11.98 537 GLN E C 1
ATOM 2430 O O . GLN E 1 37 ? 4.746 -6.821 -4.705 1.00 12.43 537 GLN E O 1
ATOM 2436 N N . SER E 1 38 ? 4.368 -4.550 -4.588 1.00 11.86 538 SER E N 1
ATOM 2437 C CA . SER E 1 38 ? 3.223 -4.698 -3.671 1.00 12.43 538 SER E CA 1
ATOM 2438 C C . SER E 1 38 ? 2.104 -5.403 -4.380 1.00 11.97 538 SER E C 1
ATOM 2439 O O . SER E 1 38 ? 1.376 -6.181 -3.740 1.00 11.94 538 SER E O 1
ATOM 2442 N N . LEU E 1 39 ? 1.880 -5.201 -5.683 1.00 8.91 539 LEU E N 1
ATOM 2443 C CA . LEU E 1 39 ? 0.810 -5.881 -6.390 1.00 9.65 539 LEU E CA 1
ATOM 2444 C C . LEU E 1 39 ? 1.039 -7.415 -6.388 1.00 10.19 539 LEU E C 1
ATOM 2445 O O . LEU E 1 39 ? 0.099 -8.215 -6.201 1.00 11.16 539 LEU E O 1
ATOM 2450 N N . LEU E 1 40 ? 2.280 -7.816 -6.654 1.00 9.62 540 LEU E N 1
ATOM 2451 C CA . LEU E 1 40 ? 2.572 -9.245 -6.731 1.00 10.00 540 LEU E CA 1
ATOM 2452 C C . LEU E 1 40 ? 2.474 -9.889 -5.321 1.00 10.10 540 LEU E C 1
ATOM 2453 O O . LEU E 1 40 ? 2.052 -11.053 -5.267 1.00 10.68 540 LEU E O 1
ATOM 2458 N N . LEU E 1 41 ? 2.944 -9.223 -4.296 1.00 10.86 541 LEU E N 1
ATOM 2459 C CA . LEU E 1 41 ? 2.892 -9.774 -2.925 1.00 10.35 541 LEU E CA 1
ATOM 2460 C C . LEU E 1 41 ? 1.412 -9.925 -2.584 1.00 11.92 541 LEU E C 1
ATOM 2461 O O . LEU E 1 41 ? 1.050 -10.936 -1.973 1.00 11.29 541 LEU E O 1
ATOM 2466 N N . SER E 1 42 ? 0.587 -8.959 -2.995 1.00 11.26 542 SER E N 1
ATOM 2467 C CA . SER E 1 42 ? -0.869 -9.021 -2.724 1.00 11.55 542 SER E CA 1
ATOM 2468 C C . SER E 1 42 ? -1.442 -10.257 -3.418 1.00 12.16 542 SER E C 1
ATOM 2469 O O . SER E 1 42 ? -2.262 -10.995 -2.828 1.00 12.64 542 SER E O 1
ATOM 2472 N N . ALA E 1 43 ? -1.067 -10.531 -4.677 1.00 10.43 543 ALA E N 1
ATOM 2473 C CA . ALA E 1 43 ? -1.559 -11.697 -5.425 1.00 10.98 543 ALA E CA 1
ATOM 2474 C C . ALA E 1 43 ? -1.095 -12.990 -4.730 1.00 11.40 543 ALA E C 1
ATOM 2475 O O . ALA E 1 43 ? -1.875 -13.978 -4.632 1.00 12.81 543 ALA E O 1
ATOM 2477 N N . GLN E 1 44 ? 0.114 -12.979 -4.201 1.00 11.35 544 GLN E N 1
ATOM 2478 C CA . GLN E 1 44 ? 0.657 -14.172 -3.518 1.00 11.93 544 GLN E CA 1
ATOM 2479 C C . GLN E 1 44 ? -0.154 -14.444 -2.243 1.00 12.42 544 GLN E C 1
ATOM 2480 O O . GLN E 1 44 ? -0.605 -15.581 -2.063 1.00 13.06 544 GLN E O 1
ATOM 2486 N N . ILE E 1 45 ? -0.402 -13.406 -1.471 1.00 11.89 545 ILE E N 1
ATOM 2487 C CA . ILE E 1 45 ? -1.116 -13.559 -0.187 1.00 12.83 545 ILE E CA 1
ATOM 2488 C C . ILE E 1 45 ? -2.515 -14.052 -0.405 1.00 13.70 545 ILE E C 1
ATOM 2489 O O . ILE E 1 45 ? -2.958 -14.988 0.339 1.00 14.73 545 ILE E O 1
ATOM 2494 N N . THR E 1 46 ? -3.205 -13.515 -1.408 1.00 13.23 546 THR E N 1
ATOM 2495 C CA . THR E 1 46 ? -4.610 -13.875 -1.655 1.00 14.52 546 THR E CA 1
ATOM 2496 C C . THR E 1 46 ? -4.796 -15.094 -2.537 1.00 14.40 546 THR E C 1
ATOM 2497 O O . THR E 1 46 ? -5.923 -15.504 -2.805 1.00 16.05 546 THR E O 1
ATOM 2501 N N . GLY E 1 47 ? -3.711 -15.661 -3.089 1.00 14.87 547 GLY E N 1
ATOM 2502 C CA . GLY E 1 47 ? -3.881 -16.838 -3.922 1.00 15.00 547 GLY E CA 1
ATOM 2503 C C . GLY E 1 47 ? -4.459 -16.597 -5.307 1.00 15.64 547 GLY E C 1
ATOM 2504 O O . GLY E 1 47 ? -5.136 -17.446 -5.903 1.00 16.83 547 GLY E O 1
ATOM 2505 N N . MET E 1 48 ? -4.224 -15.399 -5.868 1.00 14.78 548 MET E N 1
ATOM 2506 C CA . MET E 1 48 ? -4.720 -15.131 -7.199 1.00 14.80 548 MET E CA 1
ATOM 2507 C C . MET E 1 48 ? -3.950 -15.894 -8.273 1.00 14.56 548 MET E C 1
ATOM 2508 O O . MET E 1 48 ? -2.821 -16.303 -8.038 1.00 15.73 548 MET E O 1
ATOM 2513 N N . THR E 1 49 ? -4.551 -16.113 -9.424 1.00 14.82 549 THR E N 1
ATOM 2514 C CA . THR E 1 49 ? -3.837 -16.775 -10.537 1.00 15.87 549 THR E CA 1
ATOM 2515 C C . THR E 1 49 ? -3.210 -15.628 -11.344 1.00 16.18 549 THR E C 1
ATOM 2516 O O . THR E 1 49 ? -3.907 -14.640 -11.620 1.00 16.43 549 THR E O 1
ATOM 2520 N N . VAL E 1 50 ? -1.915 -15.714 -11.637 1.00 15.61 550 VAL E N 1
ATOM 2521 C CA . VAL E 1 50 ? -1.308 -14.66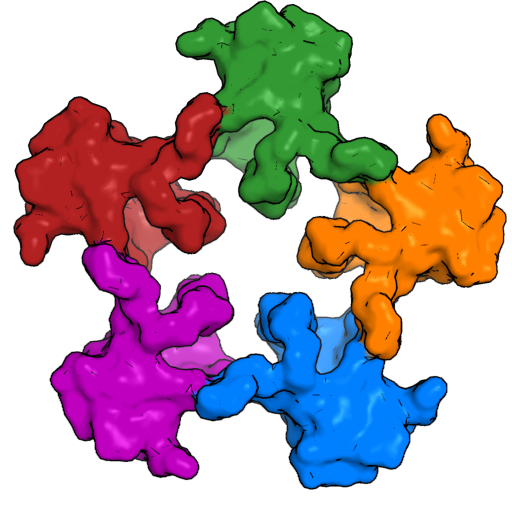1 -12.449 1.00 16.33 550 VAL E CA 1
ATOM 2522 C C . VAL E 1 50 ? -0.725 -15.255 -13.730 1.00 16.15 550 VAL E C 1
ATOM 2523 O O . VAL E 1 50 ? -0.397 -16.465 -13.813 1.00 16.09 550 VAL E O 1
ATOM 2527 N N . THR E 1 51 ? -0.725 -14.449 -14.773 1.00 14.95 551 THR E N 1
ATOM 2528 C CA . THR E 1 51 ? -0.123 -14.863 -16.015 1.00 14.94 551 THR E CA 1
ATOM 2529 C C . THR E 1 51 ? 0.969 -13.859 -16.261 1.00 14.69 551 THR E C 1
ATOM 2530 O O . THR E 1 51 ? 0.717 -12.649 -16.207 1.00 14.09 551 THR E O 1
ATOM 2534 N N . ILE E 1 52 ? 2.184 -14.346 -16.483 1.00 14.31 552 ILE E N 1
ATOM 2535 C CA . ILE E 1 52 ? 3.312 -13.450 -16.772 1.00 14.29 552 ILE E CA 1
ATOM 2536 C C . ILE E 1 52 ? 3.637 -13.581 -18.270 1.00 13.94 552 ILE E C 1
ATOM 2537 O O . ILE E 1 52 ? 3.707 -14.682 -18.820 1.00 13.88 552 ILE E O 1
ATOM 2542 N N . LYS E 1 53 ? 3.590 -12.434 -18.956 1.00 13.34 553 LYS E N 1
ATOM 2543 C CA . LYS E 1 53 ? 3.872 -12.391 -20.394 1.00 14.75 553 LYS E CA 1
ATOM 2544 C C . LYS E 1 53 ? 5.287 -11.819 -20.572 1.00 14.98 553 LYS E C 1
ATOM 2545 O O . LYS E 1 53 ? 5.649 -10.782 -20.017 1.00 15.61 553 LYS E O 1
ATOM 2551 N N . THR E 1 54 ? 6.106 -12.538 -21.331 1.00 15.34 554 THR E N 1
ATOM 2552 C CA . THR E 1 54 ? 7.459 -12.080 -21.614 1.00 15.99 554 THR E CA 1
ATOM 2553 C C . THR E 1 54 ? 8.060 -12.896 -22.756 1.00 17.44 554 THR E C 1
ATOM 2554 O O . THR E 1 54 ? 7.706 -14.069 -22.954 1.00 17.15 554 THR E O 1
ATOM 2558 N N . ASN E 1 55 ? 8.888 -12.221 -23.555 1.00 18.17 555 ASN E N 1
ATOM 2559 C CA . ASN E 1 55 ? 9.611 -12.880 -24.653 1.00 19.36 555 ASN E CA 1
ATOM 2560 C C . ASN E 1 55 ? 10.876 -13.520 -24.073 1.00 19.71 555 ASN E C 1
ATOM 2561 O O . ASN E 1 55 ? 11.498 -14.340 -24.764 1.00 21.32 555 ASN E O 1
ATOM 2566 N N . ALA E 1 56 ? 11.246 -13.176 -22.826 1.00 19.04 556 ALA E N 1
ATOM 2567 C CA . ALA E 1 56 ? 12.431 -13.741 -22.146 1.00 18.69 556 ALA E CA 1
ATOM 2568 C C . ALA E 1 56 ? 11.909 -14.828 -21.206 1.00 18.44 556 ALA E C 1
ATOM 2569 O O . ALA E 1 56 ? 12.061 -14.723 -19.987 1.00 18.57 556 ALA E O 1
ATOM 2571 N N . CYS E 1 57 ? 11.341 -15.870 -21.797 1.00 18.65 557 CYS E N 1
ATOM 2572 C CA . CYS E 1 57 ? 10.725 -16.968 -21.068 1.00 19.17 557 CYS E CA 1
ATOM 2573 C C . CYS E 1 57 ? 11.679 -18.108 -20.739 1.00 19.14 557 CYS E C 1
ATOM 2574 O O . CYS E 1 57 ? 11.645 -19.198 -21.341 1.00 19.46 557 CYS E O 1
ATOM 2577 N N . HIS E 1 58 ? 12.481 -17.829 -19.740 1.00 19.50 558 HIS E N 1
ATOM 2578 C CA . HIS E 1 58 ? 13.493 -18.751 -19.242 1.00 19.55 558 HIS E CA 1
ATOM 2579 C C . HIS E 1 58 ? 13.766 -18.349 -17.808 1.00 20.03 558 HIS E C 1
ATOM 2580 O O . HIS E 1 58 ? 13.465 -17.211 -17.417 1.00 19.12 558 HIS E O 1
ATOM 2587 N N . ASN E 1 59 ? 14.345 -19.263 -17.017 1.00 20.35 559 ASN E N 1
ATOM 2588 C CA . ASN E 1 59 ? 14.684 -18.964 -15.638 1.00 20.73 559 ASN E CA 1
ATOM 2589 C C . ASN E 1 59 ? 15.568 -17.733 -15.559 1.00 20.77 559 ASN E C 1
ATOM 2590 O O . ASN E 1 59 ? 16.604 -17.678 -16.230 1.00 20.55 559 ASN E O 1
ATOM 2595 N N . GLY E 1 60 ? 15.171 -16.768 -14.730 1.00 19.74 560 GLY E N 1
ATOM 2596 C CA . GLY E 1 60 ? 15.920 -15.547 -14.538 1.00 19.12 560 GLY E CA 1
ATOM 2597 C C . GLY E 1 60 ? 15.547 -14.462 -15.535 1.00 18.20 560 GLY E C 1
ATOM 2598 O O . GLY E 1 60 ? 16.094 -13.345 -15.454 1.00 19.64 560 GLY E O 1
ATOM 2599 N N . GLY E 1 61 ? 14.649 -14.798 -16.453 1.00 17.37 561 GLY E N 1
ATOM 2600 C CA . GLY E 1 61 ? 14.195 -13.850 -17.478 1.00 16.77 561 GLY E CA 1
ATOM 2601 C C . GLY E 1 61 ? 13.426 -12.654 -16.917 1.00 17.18 561 GLY E C 1
ATOM 2602 O O . GLY E 1 61 ? 12.783 -12.760 -15.860 1.00 17.05 561 GLY E O 1
ATOM 2603 N N . GLY E 1 62 ? 13.503 -11.511 -17.597 1.00 15.38 562 GLY E N 1
ATOM 2604 C CA . GLY E 1 62 ? 12.807 -10.334 -17.121 1.00 14.21 562 GLY E CA 1
ATOM 2605 C C . GLY E 1 62 ? 11.384 -10.211 -17.649 1.00 13.06 562 GLY E C 1
ATOM 2606 O O . GLY E 1 62 ? 10.999 -10.781 -18.666 1.00 13.92 562 GLY E O 1
ATOM 2607 N N . PHE E 1 63 ? 10.555 -9.463 -16.914 1.00 13.07 563 PHE E N 1
ATOM 2608 C CA . PHE E 1 63 ? 9.198 -9.231 -17.389 1.00 12.60 563 PHE E CA 1
ATOM 2609 C C . PHE E 1 63 ? 8.690 -7.914 -16.836 1.00 11.22 563 PHE E C 1
ATOM 2610 O O . PHE E 1 63 ? 9.224 -7.406 -15.861 1.00 10.38 563 PHE E O 1
ATOM 2618 N N . SER E 1 64 ? 7.639 -7.414 -17.478 1.00 11.98 564 SER E N 1
ATOM 2619 C CA . SER E 1 64 ? 6.948 -6.217 -17.016 1.00 12.85 564 SER E CA 1
ATOM 2620 C C . SER E 1 64 ? 5.445 -6.426 -17.102 1.00 13.16 564 SER E C 1
ATOM 2621 O O . SER E 1 64 ? 4.709 -5.671 -16.433 1.00 14.97 564 SER E O 1
ATOM 2624 N N . GLU E 1 65 ? 4.976 -7.394 -17.886 1.00 12.72 565 GLU E N 1
ATOM 2625 C CA . GLU E 1 65 ? 3.534 -7.614 -18.095 1.00 12.69 565 GLU E CA 1
ATOM 2626 C C . GLU E 1 65 ? 2.995 -8.736 -17.237 1.00 13.00 565 GLU E C 1
ATOM 2627 O O . GLU E 1 65 ? 3.497 -9.857 -17.294 1.00 13.35 565 GLU E O 1
ATOM 2633 N N . VAL E 1 66 ? 1.881 -8.455 -16.547 1.00 12.19 566 VAL E N 1
ATOM 2634 C CA . VAL E 1 66 ? 1.300 -9.476 -15.654 1.00 12.09 566 VAL E CA 1
ATOM 2635 C C . VAL E 1 66 ? -0.207 -9.310 -15.667 1.00 11.76 566 VAL E C 1
ATOM 2636 O O . VAL E 1 66 ? -0.716 -8.172 -15.618 1.00 11.99 566 VAL E O 1
ATOM 2643 N N . ILE E 1 67 ? -0.915 -10.426 -15.784 1.00 11.55 567 ILE E N 1
ATOM 2644 C CA . ILE E 1 67 ? -2.385 -10.416 -15.711 1.00 11.85 567 ILE E CA 1
ATOM 2645 C C . ILE E 1 67 ? -2.750 -11.006 -14.338 1.00 12.44 567 ILE E C 1
ATOM 2646 O O . ILE E 1 67 ? -2.230 -12.070 -13.960 1.00 12.73 567 ILE E O 1
ATOM 2651 N N . PHE E 1 68 ? -3.615 -10.303 -13.595 1.00 11.88 568 PHE E N 1
ATOM 2652 C CA . PHE E 1 68 ? -4.061 -10.757 -12.246 1.00 12.36 568 PHE E CA 1
ATOM 2653 C C . PHE E 1 68 ? -5.532 -11.200 -12.393 1.00 13.26 568 PHE E C 1
ATOM 2654 O O . PHE E 1 68 ? -6.376 -10.441 -12.851 1.00 12.01 568 PHE E O 1
ATOM 2662 N N . ARG E 1 69 ? -5.819 -12.488 -12.108 1.00 15.58 569 ARG E N 1
ATOM 2663 C CA . ARG E 1 69 ? -7.220 -12.982 -12.200 1.00 19.73 569 ARG E CA 1
ATOM 2664 C C . ARG E 1 69 ? -7.655 -13.636 -10.886 1.00 20.82 569 ARG E C 1
ATOM 2665 O O . ARG E 1 69 ? -6.792 -14.100 -10.134 1.00 21.76 569 ARG E O 1
#

Secondary structure (DSSP, 8-state):
--EEEEEEEEEEEE-TTS-EEEEETTEEEEE--TTHHHHHHHHHHHT-EEEEE-S--STTEE--EEEE-/--EEEEEEEEEEEE-TTS-EEEEETTEEEEE--THHHHHHHHHHHHT-EEEEE-S--STTEE--EEEE-/--EEEEEEEEEEEE-TTS-EEEEETTEEEEE--THHHHHHHHHHHHT-EEEEE-S--STTEE--EEEE-/--EEEEEEEEEEEE-TTS-EEEEETTEEEEE--THHHHHHHHHHHHT-EEEEE-S--STTEE--EEEE-/--EEEEEEEEEEEE-TTS-EEEEETTEEEEE--THHHHHHHHHHHHT-EEEEE-S--STTEE--EEEE-

Solvent-accessible surface area: 13669 Å² total; per-residue (Å²): 85,69,90,22,14,76,18,119,14,106,26,0,31,0,23,85,103,64,29,0,11,0,40,0,50,108,43,52,1,24,3,111,53,63,65,0,8,55,5,0,4,40,0,23,68,68,36,18,36,0,0,0,42,11,126,34,53,103,97,51,1,38,14,13,20,0,16,0,134,82,72,87,28,18,71,19,120,15,100,33,0,31,1,22,84,101,61,31,0,13,0,46,0,44,104,41,64,1,25,2,111,51,60,65,0,6,50,5,0,4,38,0,19,65,68,34,19,36,0,0,0,45,11,125,32,51,102,103,58,2,40,15,12,19,0,21,0,135,84,71,92,22,13,79,18,120,14,107,45,0,33,1,22,84,102,62,29,0,13,0,39,0,49,104,41,62,1,23,3,112,55,62,69,0,7,53,6,0,4,39,0,23,63,69,33,19,35,0,3,0,43,10,127,33,52,104,96,54,2,39,15,13,20,0,16,0,145,84,72,90,25,17,73,19,118,14,97,30,0,31,1,25,86,101,63,29,0,12,0,42,0,47,110,43,56,1,26,2,114,52,64,64,0,8,51,4,0,4,41,0,22,65,69,37,17,37,0,2,0,44,10,126,33,50,102,102,54,1,40,14,13,20,0,15,0,132,84,71,90,26,17,76,18,122,14,87,48,0,30,0,24,85,101,63,31,0,14,0,47,0,33,106,44,66,1,24,3,112,53,58,67,0,6,52,5,0,4,38,0,20,66,68,35,20,44,0,6,0,43,10,125,34,54,103,106,57,2,38,15,12,18,0,16,0,151

Radius of gyration: 20.93 Å; Cα contacts (8 Å, |Δi|>4): 881; chains: 5; bounding box: 52×49×54 Å

Foldseek 3Di:
DAWQAKFQWPDKDQDPVRWIWTDGDPAIEIEPDNVCPVVNVVSNVVGWIKIFDDPQRHHHHYGDDMDTD/DAWQAKAAWPDKDQDPVRWIWTQGDNEIEIENDNVCVVVNVVSNVVRWIKIFGDPQRHHHHYGDDMDTD/DAWQAKAQWPDKDQDPVRWIWTDGDPAIEIENDNVCPVVNVVSNVVGWMKIFDDPQRHHHHYGDDMDTD/DAWQAKAAWPDKDQDPVRWIWTDGDHEIEIENDNVCVVVNVVSNVVGWIKIFGDPQNHHHHYGDDMDTD/DAWQAKFAWPDKDQDPVRWIWTDGDPAIEIENDNVCPVVNVVSNVVRWMKIWDDPQRHHHHYGDDMDTD

CATH classification: 2.40.50.70